Protein AF-K2N0X0-F1 (afdb_monomer_lite)

Secondary structure (DSSP, 8-state):
-EEEEE-THHHHHHHTT---HHHHHHHHHTTT-EEPP--SHHHHHHHHHHHHTT-SSSS-EEEEEEEEESHHHHHTS-GGG---TT-GGGGGG-EEEE-SGGGTTT-TTSS-EEEEE-S-TTSTT-EE-TTPPP-BPTT-S-S---EEEEEEETTS-GGG-EEEEE-SS-TT-SSS-GGGB-EEEEE-TT-S-----PPPP---TTSTT---------TTSS----SSS----------

Foldseek 3Di:
DDKAWFAQCQCCVPPVSFDFPVSLQVSQVVVVFGFQAPQDLVSLLNQLVNQLVNDPDQFAKAKAWHQKWQVCLAPVDDPVLHADAQDQVRFQSRWIFNQDFPQLVQDPVSRGHTFWGGLFPPDDNTDTDPPGDAQADPRPSHRSAIIWMWMDGSNDRSSNIGIYRDHRTCVPPPVDDSNRYMHMTDDDPPPPPDDDDHDDDDDPVVVPPDDDDDADDDPPDPDGDDPDDDDDDDDDDDD

Structure (mmCIF, N/CA/C/O backbone):
data_AF-K2N0X0-F1
#
_entry.id   AF-K2N0X0-F1
#
loop_
_atom_site.group_PDB
_atom_site.id
_atom_site.type_symbol
_atom_site.label_atom_id
_atom_site.label_alt_id
_atom_site.label_comp_id
_atom_site.label_asym_id
_atom_site.label_entity_id
_atom_site.label_seq_id
_atom_site.pdbx_PDB_ins_code
_atom_site.Cartn_x
_atom_site.Cartn_y
_atom_site.Cartn_z
_atom_site.occupancy
_atom_site.B_iso_or_equiv
_atom_site.auth_seq_id
_atom_site.auth_comp_id
_atom_site.auth_asym_id
_atom_site.auth_atom_id
_atom_site.pdbx_PDB_model_num
ATOM 1 N N . MET A 1 1 ? -18.386 1.924 -6.742 1.00 81.38 1 MET A N 1
ATOM 2 C CA . MET A 1 1 ? -17.476 0.991 -6.035 1.00 81.38 1 MET A CA 1
ATOM 3 C C . MET A 1 1 ? -17.966 0.834 -4.616 1.00 81.38 1 MET A C 1
ATOM 5 O O . MET A 1 1 ? -18.324 1.834 -3.999 1.00 81.38 1 MET A O 1
ATOM 9 N N . LYS A 1 2 ? -18.014 -0.402 -4.128 1.00 91.56 2 LYS A N 1
ATOM 10 C CA . LYS A 1 2 ? -18.349 -0.708 -2.735 1.00 91.56 2 LYS A CA 1
ATOM 11 C C . LYS A 1 2 ? -17.095 -1.228 -2.055 1.00 91.56 2 LYS A C 1
ATOM 13 O O . LYS A 1 2 ? -16.366 -1.989 -2.678 1.00 91.56 2 LYS A O 1
ATOM 18 N N . TYR A 1 3 ? -16.861 -0.814 -0.819 1.00 95.75 3 TYR A N 1
ATOM 19 C CA . TYR A 1 3 ? -15.725 -1.279 -0.035 1.00 95.75 3 TYR A CA 1
ATOM 20 C C . TYR A 1 3 ? -16.225 -2.083 1.159 1.00 95.75 3 TYR A C 1
ATOM 22 O O . TYR A 1 3 ? -17.288 -1.797 1.714 1.00 95.75 3 TYR A O 1
ATOM 30 N N . SER A 1 4 ? -15.457 -3.092 1.538 1.00 96.00 4 SER A N 1
ATOM 31 C CA . SER A 1 4 ? -15.702 -3.924 2.712 1.00 96.00 4 SER A CA 1
ATOM 32 C C . SER A 1 4 ? -14.383 -4.228 3.400 1.00 96.00 4 SER A C 1
ATOM 34 O O . SER A 1 4 ? -13.320 -4.097 2.796 1.00 96.00 4 SER A O 1
ATOM 36 N N . HIS A 1 5 ? -14.439 -4.669 4.651 1.00 96.81 5 HIS A N 1
ATOM 37 C CA . HIS A 1 5 ? -13.245 -5.018 5.404 1.00 96.81 5 HIS A CA 1
ATOM 38 C C . HIS A 1 5 ? -13.361 -6.385 6.071 1.00 96.81 5 HIS A C 1
ATOM 40 O O . HIS A 1 5 ? -14.456 -6.845 6.394 1.00 96.81 5 HIS A O 1
ATOM 46 N N . TYR A 1 6 ? -12.206 -6.987 6.338 1.00 96.56 6 TYR A N 1
ATOM 47 C CA . TYR A 1 6 ? -12.065 -8.141 7.212 1.00 96.56 6 TYR A CA 1
ATOM 48 C C . TYR A 1 6 ? -11.079 -7.824 8.344 1.00 96.56 6 TYR A C 1
ATOM 50 O O . TYR A 1 6 ? -10.026 -7.222 8.097 1.00 96.56 6 TYR A O 1
ATOM 58 N N . PRO A 1 7 ? -11.391 -8.221 9.589 1.00 96.56 7 PRO A N 1
ATOM 59 C CA . PRO A 1 7 ? -10.466 -8.091 10.707 1.00 96.56 7 PRO A CA 1
ATOM 60 C C . PRO A 1 7 ? -9.279 -9.049 10.565 1.00 96.56 7 PRO A C 1
ATOM 62 O O . PRO A 1 7 ? -9.343 -10.040 9.839 1.00 96.56 7 PRO A O 1
ATOM 65 N N . ASN A 1 8 ? -8.221 -8.811 11.346 1.00 96.12 8 ASN A N 1
ATOM 66 C CA . ASN A 1 8 ? -7.016 -9.651 11.374 1.00 96.12 8 ASN A CA 1
ATOM 67 C C . ASN A 1 8 ? -7.306 -11.153 11.590 1.00 96.12 8 ASN A C 1
ATOM 69 O O . ASN A 1 8 ? -6.571 -12.010 11.103 1.00 96.12 8 ASN A O 1
ATOM 73 N N . SER A 1 9 ? -8.401 -11.497 12.279 1.00 95.56 9 SER A N 1
ATOM 74 C CA . SER A 1 9 ? -8.805 -12.888 12.522 1.00 95.56 9 SER A CA 1
ATOM 75 C C . SER A 1 9 ? -9.090 -13.693 11.247 1.00 95.56 9 SER A C 1
ATOM 77 O O . SER A 1 9 ? -9.056 -14.926 11.302 1.00 95.56 9 SER A O 1
ATOM 79 N N . VAL A 1 10 ? -9.302 -13.044 10.094 1.00 95.25 10 VAL A N 1
ATOM 80 C CA . VAL A 1 10 ? -9.424 -13.733 8.798 1.00 95.25 10 VAL A CA 1
ATOM 81 C C . VAL A 1 10 ? -8.143 -14.496 8.442 1.00 95.25 10 VAL A C 1
ATOM 83 O O . VAL A 1 10 ? -8.219 -15.620 7.950 1.00 95.25 10 VAL A O 1
ATOM 86 N N . PHE A 1 11 ? -6.969 -13.952 8.790 1.00 94.94 11 PHE A N 1
ATOM 87 C CA . PHE A 1 11 ? -5.678 -14.604 8.560 1.00 94.94 11 PHE A CA 1
ATOM 88 C C . PHE A 1 11 ? -5.538 -15.886 9.378 1.00 94.94 11 PHE A C 1
ATOM 90 O O . PHE A 1 11 ? -5.070 -16.902 8.875 1.00 94.94 11 PHE A O 1
ATOM 97 N N . TRP A 1 12 ? -5.996 -15.874 10.629 1.00 93.62 12 TRP A N 1
ATOM 98 C CA . TRP A 1 12 ? -5.995 -17.059 11.489 1.00 93.62 12 TRP A CA 1
ATOM 99 C C . TRP A 1 12 ? -6.979 -18.125 11.028 1.00 93.62 12 TRP A C 1
ATOM 101 O O . TRP A 1 12 ? -6.631 -19.303 11.008 1.00 93.62 12 TRP A O 1
ATOM 111 N N . SER A 1 13 ? -8.178 -17.701 10.637 1.00 92.19 13 SER A N 1
ATOM 112 C CA . SER A 1 13 ? -9.268 -18.612 10.287 1.00 92.19 13 SER A CA 1
ATOM 113 C C . SER A 1 13 ? -9.014 -19.335 8.966 1.00 92.19 13 SER A C 1
ATOM 115 O O . SER A 1 13 ? -9.281 -20.528 8.865 1.00 92.19 13 SER A O 1
ATOM 117 N N . ASN A 1 14 ? -8.460 -18.628 7.976 1.00 92.06 14 ASN A N 1
ATOM 118 C CA . ASN A 1 14 ? -8.374 -19.126 6.602 1.00 92.06 14 ASN A CA 1
ATOM 119 C C . ASN A 1 14 ? -6.936 -19.422 6.147 1.00 92.06 14 ASN A C 1
ATOM 121 O O . ASN A 1 14 ? -6.743 -20.170 5.195 1.00 92.06 14 ASN A O 1
ATOM 125 N N . PHE A 1 15 ? -5.928 -18.852 6.817 1.00 93.88 15 PHE A N 1
ATOM 126 C CA . PHE A 1 15 ? -4.534 -18.867 6.352 1.00 93.88 15 PHE A CA 1
ATOM 127 C C . PHE A 1 15 ? -3.533 -19.219 7.463 1.00 93.88 15 PHE A C 1
ATOM 129 O O . PHE A 1 15 ? -2.362 -18.855 7.381 1.00 93.88 15 PHE A O 1
ATOM 136 N N . HIS A 1 16 ? -3.972 -19.897 8.532 1.00 93.31 16 HIS A N 1
ATOM 137 C CA . HIS A 1 16 ? -3.120 -20.319 9.657 1.00 93.31 16 HIS A CA 1
ATOM 138 C C . HIS A 1 16 ? -2.282 -19.183 10.284 1.00 93.31 16 HIS A C 1
ATOM 140 O O . HIS A 1 16 ? -1.154 -19.393 10.730 1.00 93.31 16 HIS A O 1
ATOM 146 N N . GLY A 1 17 ? -2.827 -17.965 10.297 1.00 91.75 17 GLY A N 1
ATOM 147 C CA . GLY A 1 17 ? -2.188 -16.770 10.853 1.00 91.75 17 GLY A CA 1
ATOM 148 C C . GLY A 1 17 ? -1.200 -16.087 9.904 1.00 91.75 17 GLY A C 1
ATOM 149 O O . GLY A 1 17 ? -0.537 -15.134 10.304 1.00 91.75 17 GLY A O 1
ATOM 150 N N . VAL A 1 18 ? -1.083 -16.542 8.652 1.00 94.69 18 VAL A N 1
ATOM 151 C CA . VAL A 1 18 ? -0.164 -15.955 7.671 1.00 94.69 18 VAL A CA 1
ATOM 152 C C . VAL A 1 18 ? -0.734 -14.645 7.130 1.00 94.69 18 VAL A C 1
ATOM 154 O O . VAL A 1 18 ? -1.588 -14.637 6.243 1.00 94.69 18 VAL A O 1
ATOM 157 N N . VAL A 1 19 ? -0.207 -13.530 7.636 1.00 96.50 19 VAL A N 1
ATOM 158 C CA . VAL A 1 19 ? -0.439 -12.190 7.085 1.00 96.50 19 VAL A CA 1
ATOM 159 C C . VAL A 1 19 ? 0.520 -11.974 5.920 1.00 96.50 19 VAL A C 1
ATOM 161 O O . VAL A 1 19 ? 1.719 -11.822 6.122 1.00 96.50 19 VAL A O 1
ATOM 164 N N . ALA A 1 20 ? 0.010 -11.976 4.695 1.00 96.62 20 ALA A N 1
ATOM 165 C CA . ALA A 1 20 ? 0.787 -11.713 3.487 1.00 96.62 20 ALA A CA 1
ATOM 166 C C . ALA A 1 20 ? -0.089 -11.021 2.439 1.00 96.62 20 ALA A C 1
ATOM 168 O O . ALA A 1 20 ? -1.321 -11.028 2.546 1.00 96.62 20 ALA A O 1
ATOM 169 N N . TYR A 1 21 ? 0.548 -10.462 1.410 1.00 96.62 21 TYR A N 1
ATOM 170 C CA . TYR A 1 21 ? -0.152 -9.872 0.271 1.00 96.62 21 TYR A CA 1
ATOM 171 C C . TYR A 1 21 ? -1.162 -10.856 -0.348 1.00 96.62 21 TYR A C 1
ATOM 173 O O . TYR A 1 21 ? -2.343 -10.541 -0.435 1.00 96.62 21 TYR A O 1
ATOM 181 N N . THR A 1 22 ? -0.736 -12.085 -0.657 1.00 95.81 22 THR A N 1
ATOM 182 C CA . THR A 1 22 ? -1.599 -13.135 -1.239 1.00 95.81 22 THR A CA 1
ATOM 183 C C . THR A 1 22 ? -2.741 -13.551 -0.324 1.00 95.81 22 THR A C 1
ATOM 185 O O . THR A 1 22 ? -3.874 -13.592 -0.780 1.00 95.81 22 THR A O 1
ATOM 188 N N . SER A 1 23 ? -2.497 -13.755 0.976 1.00 96.69 23 SER A N 1
ATOM 189 C CA . SER A 1 23 ? -3.578 -14.033 1.935 1.00 96.69 23 SER A CA 1
ATOM 190 C C . SER A 1 23 ? -4.629 -12.915 1.956 1.00 96.69 23 SER A C 1
ATOM 192 O O . SER A 1 23 ? -5.815 -13.159 2.186 1.00 96.69 23 SER A O 1
ATOM 194 N N . SER A 1 24 ? -4.201 -11.669 1.727 1.00 97.00 24 SER A N 1
ATOM 195 C CA . SER A 1 24 ? -5.095 -10.509 1.655 1.00 97.00 24 SER A CA 1
ATOM 196 C C . SER A 1 24 ? -5.882 -10.494 0.338 1.00 97.00 24 SER A C 1
ATOM 198 O O . SER A 1 24 ? -7.092 -10.275 0.376 1.00 97.00 24 SER A O 1
ATOM 200 N N . CYS A 1 25 ? -5.240 -10.807 -0.796 1.00 95.12 25 CYS A N 1
ATOM 201 C CA . CYS A 1 25 ? -5.917 -11.042 -2.078 1.00 95.12 25 CYS A CA 1
ATOM 202 C C . CYS A 1 25 ? -6.984 -12.132 -1.942 1.00 95.12 25 CYS A C 1
ATOM 204 O O . CYS A 1 25 ? -8.156 -11.883 -2.217 1.00 95.12 25 CYS A O 1
ATOM 206 N N . ASP A 1 26 ? -6.607 -13.310 -1.448 1.00 93.06 26 ASP A N 1
ATOM 207 C CA . ASP A 1 26 ? -7.492 -14.470 -1.316 1.00 93.06 26 ASP A CA 1
ATOM 208 C C . ASP A 1 26 ? -8.681 -14.180 -0.388 1.00 93.06 26 ASP A C 1
ATOM 210 O O . ASP A 1 26 ? -9.803 -14.620 -0.644 1.00 93.06 26 ASP A O 1
ATOM 214 N N . SER A 1 27 ? -8.471 -13.386 0.669 1.00 93.69 27 SER A N 1
ATOM 215 C CA . SER A 1 27 ? -9.557 -12.927 1.548 1.00 93.69 27 SER A CA 1
ATOM 216 C C . SER A 1 27 ? -10.618 -12.126 0.788 1.00 93.69 27 SER A C 1
ATOM 218 O O . SER A 1 27 ? -11.812 -12.301 1.032 1.00 93.69 27 SER A O 1
ATOM 220 N N . CYS A 1 28 ? -10.205 -11.269 -0.149 1.00 94.06 28 CYS A N 1
ATOM 221 C CA . CYS A 1 28 ? -11.129 -10.515 -0.990 1.00 94.06 28 CYS A CA 1
ATOM 222 C C . CYS A 1 28 ? -11.770 -11.386 -2.070 1.00 94.06 28 CYS A C 1
ATOM 224 O O . CYS A 1 28 ? -12.993 -11.340 -2.234 1.00 94.06 28 CYS A O 1
ATOM 226 N N . TYR A 1 29 ? -10.975 -12.220 -2.745 1.00 90.88 29 TYR A N 1
ATOM 227 C CA . TYR A 1 29 ? -11.441 -13.095 -3.820 1.00 90.88 29 TYR A CA 1
ATOM 228 C C . TYR A 1 29 ? -12.517 -14.074 -3.346 1.00 90.88 29 TYR A C 1
ATOM 230 O O . TYR A 1 29 ? -13.543 -14.226 -4.010 1.00 90.88 29 TYR A O 1
ATOM 238 N N . ASN A 1 30 ? -12.358 -14.660 -2.156 1.00 81.69 30 ASN A N 1
ATOM 239 C CA . ASN A 1 30 ? -13.363 -15.547 -1.561 1.00 81.69 30 ASN A CA 1
ATOM 240 C C . ASN A 1 30 ? -14.704 -14.843 -1.282 1.00 81.69 30 ASN A C 1
ATOM 242 O O . ASN A 1 30 ? -15.745 -15.494 -1.228 1.00 81.69 30 ASN A O 1
ATOM 246 N N . GLY A 1 31 ? -14.693 -13.515 -1.133 1.00 77.06 31 GLY A N 1
ATOM 247 C CA . GLY A 1 31 ? -15.887 -12.675 -1.020 1.00 77.06 31 GLY A CA 1
ATOM 248 C C . GLY A 1 31 ? -16.386 -12.100 -2.351 1.00 77.06 31 GLY A C 1
ATOM 249 O O . GLY A 1 31 ? -17.250 -11.224 -2.336 1.00 77.06 31 GLY A O 1
ATOM 250 N N . GLY A 1 32 ? -15.834 -12.527 -3.494 1.00 85.25 32 GLY A N 1
ATOM 251 C CA . GLY A 1 32 ? -16.183 -12.008 -4.822 1.00 85.25 32 GLY A CA 1
ATOM 252 C C . GLY A 1 32 ? -15.724 -10.566 -5.065 1.00 85.25 32 GLY A C 1
ATOM 253 O O . GLY A 1 32 ? -16.373 -9.826 -5.801 1.00 85.25 32 GLY A O 1
ATOM 254 N N . SER A 1 33 ? -14.653 -10.137 -4.398 1.00 91.69 33 SER A N 1
ATOM 255 C CA . SER A 1 33 ? -14.093 -8.784 -4.474 1.00 91.69 33 SER A CA 1
ATOM 256 C C . SER A 1 33 ? -12.579 -8.833 -4.696 1.00 91.69 33 SER A C 1
ATOM 258 O O . SER A 1 33 ? -11.980 -9.904 -4.715 1.00 91.69 33 SER A O 1
ATOM 260 N N . LEU A 1 34 ? -11.954 -7.671 -4.861 1.00 94.75 34 LEU A N 1
ATOM 261 C CA . LEU A 1 34 ? -10.512 -7.525 -5.081 1.00 94.75 34 LEU A CA 1
ATOM 262 C C . LEU A 1 34 ? -9.888 -6.734 -3.936 1.00 94.75 34 LEU A C 1
ATOM 264 O O . LEU A 1 34 ? -10.612 -6.073 -3.191 1.00 94.75 34 LEU A O 1
ATOM 268 N N . LEU A 1 35 ? -8.561 -6.767 -3.789 1.00 96.25 35 LEU A N 1
ATOM 269 C CA . LEU A 1 35 ? -7.899 -5.792 -2.921 1.00 96.25 35 LEU A CA 1
ATOM 270 C C . LEU A 1 35 ? -8.204 -4.379 -3.409 1.00 96.25 35 LEU A C 1
ATOM 272 O O . LEU A 1 35 ? -8.190 -4.107 -4.610 1.00 96.25 35 LEU A O 1
ATOM 276 N N . ALA A 1 36 ? -8.473 -3.479 -2.467 1.00 96.94 36 ALA A N 1
ATOM 277 C CA . ALA A 1 36 ? -8.826 -2.116 -2.815 1.00 96.94 36 ALA A CA 1
ATOM 278 C C . ALA A 1 36 ? -7.678 -1.397 -3.535 1.00 96.94 36 ALA A C 1
ATOM 280 O O . ALA A 1 36 ? -6.514 -1.492 -3.133 1.00 96.94 36 ALA A O 1
ATOM 281 N N . SER A 1 37 ? -8.025 -0.653 -4.578 1.00 95.31 37 SER A N 1
ATOM 282 C CA . SER A 1 37 ? -7.099 0.201 -5.310 1.00 95.31 37 SER A CA 1
ATOM 283 C C . SER A 1 37 ? -7.282 1.642 -4.841 1.00 95.31 37 SER A C 1
ATOM 285 O O . SER A 1 37 ? -8.391 2.094 -4.563 1.00 95.31 37 SER A O 1
ATOM 287 N N . ASP A 1 38 ? -6.190 2.388 -4.717 1.00 95.25 38 ASP A N 1
ATOM 288 C CA . ASP A 1 38 ? -6.215 3.753 -4.186 1.00 95.25 38 ASP A CA 1
ATOM 289 C C . ASP A 1 38 ? -6.102 4.798 -5.309 1.00 95.25 38 ASP A C 1
ATOM 291 O O . ASP A 1 38 ? -5.229 5.666 -5.340 1.00 95.25 38 ASP A O 1
ATOM 295 N N . GLN A 1 39 ? -6.976 4.662 -6.310 1.00 92.31 39 GLN A N 1
ATOM 296 C CA . GLN A 1 39 ? -6.904 5.403 -7.575 1.00 92.31 39 GLN A CA 1
ATOM 297 C C . GLN A 1 39 ? -7.315 6.875 -7.483 1.00 92.31 39 GLN A C 1
ATOM 299 O O . GLN A 1 39 ? -7.024 7.651 -8.391 1.00 92.31 39 GLN A O 1
ATOM 304 N N . THR A 1 40 ? -8.072 7.268 -6.458 1.00 93.38 40 THR A N 1
ATOM 305 C CA . THR A 1 40 ? -8.671 8.610 -6.368 1.00 93.38 40 THR A CA 1
ATOM 306 C C . THR A 1 40 ? -8.737 9.085 -4.922 1.00 93.38 40 THR A C 1
ATOM 308 O O . THR A 1 40 ? -8.838 8.256 -4.021 1.00 93.38 40 THR A O 1
ATOM 311 N N . PRO A 1 41 ? -8.830 10.405 -4.671 1.00 94.50 41 PRO A N 1
ATOM 312 C CA . PRO A 1 41 ? -9.044 10.921 -3.319 1.00 94.50 41 PRO A CA 1
ATOM 313 C C . PRO A 1 41 ? -10.277 10.350 -2.608 1.00 94.50 41 PRO A C 1
ATOM 315 O O . PRO A 1 41 ? -10.253 10.169 -1.394 1.00 94.50 41 PRO A O 1
ATOM 318 N N . ALA A 1 42 ? -11.346 10.046 -3.349 1.00 95.06 42 ALA A N 1
ATOM 319 C CA . ALA A 1 42 ? -12.537 9.419 -2.785 1.00 95.06 42 ALA A CA 1
ATOM 320 C C . ALA A 1 42 ? -12.290 7.949 -2.399 1.00 95.06 42 ALA A C 1
ATOM 322 O O . ALA A 1 42 ? -12.746 7.520 -1.338 1.00 95.06 42 ALA A O 1
ATOM 323 N N . ALA A 1 43 ? -11.553 7.196 -3.224 1.00 95.75 43 ALA A N 1
ATOM 324 C CA . ALA A 1 43 ? -11.130 5.831 -2.903 1.00 95.75 43 ALA A CA 1
ATOM 325 C C . ALA A 1 43 ? -10.238 5.820 -1.657 1.00 95.75 43 ALA A C 1
ATOM 327 O O . ALA A 1 43 ? -10.567 5.131 -0.698 1.00 95.75 43 ALA A O 1
ATOM 328 N N . HIS A 1 44 ? -9.226 6.690 -1.608 1.00 97.56 44 HIS A N 1
ATOM 329 C CA . HIS A 1 44 ? -8.318 6.853 -0.471 1.00 97.56 44 HIS A CA 1
ATOM 330 C C . HIS A 1 44 ? -9.056 6.978 0.863 1.00 97.56 44 HIS A C 1
ATOM 332 O O . HIS A 1 44 ? -8.841 6.209 1.801 1.00 97.56 44 HIS A O 1
ATOM 338 N N . ILE A 1 45 ? -10.002 7.921 0.920 1.00 97.56 45 ILE A N 1
ATOM 339 C CA . ILE A 1 45 ? -10.815 8.170 2.112 1.00 97.56 45 ILE A CA 1
ATOM 340 C C . ILE A 1 45 ? -11.707 6.965 2.423 1.00 97.56 45 ILE A C 1
ATOM 342 O O . ILE A 1 45 ? -11.850 6.603 3.589 1.00 97.56 45 ILE A O 1
ATOM 346 N N . SER A 1 46 ? -12.299 6.329 1.411 1.00 98.00 46 SER A N 1
ATOM 347 C CA . SER A 1 46 ? -13.195 5.181 1.604 1.00 98.00 46 SER A CA 1
ATOM 348 C C . SER A 1 46 ? -12.453 3.964 2.161 1.00 98.00 46 SER A C 1
ATOM 350 O O . SER A 1 46 ? -12.925 3.343 3.109 1.00 98.00 46 SER A O 1
ATOM 352 N N . ILE A 1 47 ? -11.260 3.666 1.643 1.00 98.19 47 ILE A N 1
ATOM 353 C CA . ILE A 1 47 ? -10.419 2.557 2.110 1.00 98.19 47 ILE A CA 1
ATOM 354 C C . ILE A 1 47 ? -9.965 2.811 3.546 1.00 98.19 47 ILE A C 1
ATOM 356 O O . ILE A 1 47 ? -10.105 1.939 4.404 1.00 98.19 47 ILE A O 1
ATOM 360 N N . ALA A 1 48 ? -9.483 4.023 3.835 1.00 97.56 48 ALA A N 1
ATOM 361 C CA . ALA A 1 48 ? -9.100 4.419 5.185 1.00 97.56 48 ALA A CA 1
ATOM 362 C C . ALA A 1 48 ? -10.287 4.362 6.165 1.00 97.56 48 ALA A C 1
ATOM 364 O O . ALA A 1 48 ? -10.113 3.956 7.314 1.00 97.56 48 ALA A O 1
ATOM 365 N N . THR A 1 49 ? -11.494 4.713 5.708 1.00 97.06 49 THR A N 1
ATOM 366 C CA . THR A 1 49 ? -12.735 4.615 6.492 1.00 97.06 49 THR A CA 1
ATOM 367 C C . THR A 1 49 ? -13.069 3.163 6.821 1.00 97.06 49 THR A C 1
ATOM 369 O O . THR A 1 49 ? -13.354 2.852 7.976 1.00 97.06 49 THR A O 1
ATOM 372 N N . GLU A 1 50 ? -13.022 2.257 5.840 1.00 97.56 50 GLU A N 1
ATOM 373 C CA . GLU A 1 50 ? -13.272 0.831 6.080 1.00 97.56 50 GLU A CA 1
ATOM 374 C C . GLU A 1 50 ? -12.239 0.227 7.026 1.00 97.56 50 GLU A C 1
ATOM 376 O O . GLU A 1 50 ? -12.602 -0.463 7.975 1.00 97.56 50 GLU A O 1
ATOM 381 N N . LEU A 1 51 ? -10.961 0.549 6.831 1.00 95.94 51 LEU A N 1
ATOM 382 C CA . LEU A 1 51 ? -9.894 0.074 7.703 1.00 95.94 51 LEU A CA 1
ATOM 383 C C . LEU A 1 51 ? -10.059 0.585 9.142 1.00 95.94 51 LEU A C 1
ATOM 385 O O . LEU A 1 51 ? -9.827 -0.156 10.093 1.00 95.94 51 LEU A O 1
ATOM 389 N N . ARG A 1 52 ? -10.520 1.828 9.323 1.00 95.06 52 ARG A N 1
ATOM 390 C CA . ARG A 1 52 ? -10.775 2.420 10.644 1.00 95.06 52 ARG A CA 1
ATOM 391 C C . ARG A 1 52 ? -11.869 1.706 11.427 1.00 95.06 52 ARG A C 1
ATOM 393 O O . ARG A 1 52 ? -11.798 1.688 12.653 1.00 95.06 52 ARG A O 1
ATOM 400 N N . LYS A 1 53 ? -12.857 1.105 10.758 1.00 94.69 53 LYS A N 1
ATOM 401 C CA . LYS A 1 53 ? -13.938 0.355 11.426 1.00 94.69 53 LYS A CA 1
ATOM 402 C C . LYS A 1 53 ? -13.432 -0.865 12.199 1.00 94.69 53 LYS A C 1
ATOM 404 O O . LYS A 1 53 ? -14.148 -1.358 13.062 1.00 94.69 53 LYS A O 1
ATOM 409 N N . LEU A 1 54 ? -12.208 -1.322 11.924 1.00 91.94 54 LEU A N 1
ATOM 410 C CA . LEU A 1 54 ? -11.546 -2.380 12.690 1.00 91.94 54 LEU A CA 1
ATOM 411 C C . LEU A 1 54 ? -11.083 -1.925 14.077 1.00 91.94 54 LEU A C 1
ATOM 413 O O . LEU A 1 54 ? -10.796 -2.765 14.928 1.00 91.94 54 LEU A O 1
ATOM 417 N N . SER A 1 55 ? -11.000 -0.614 14.302 1.00 88.00 55 SER A N 1
ATOM 418 C CA . SER A 1 55 ? -10.530 -0.055 15.558 1.00 88.00 55 SER A CA 1
ATOM 419 C C . SER A 1 55 ? -11.548 -0.245 16.670 1.00 88.00 55 SER A C 1
ATOM 421 O O . SER A 1 55 ? -12.711 0.143 16.546 1.00 88.00 55 SER A O 1
ATOM 423 N N . SER A 1 56 ? -11.088 -0.790 17.793 1.00 79.12 56 SER A N 1
ATOM 424 C CA . SER A 1 56 ? -11.893 -0.903 19.015 1.00 79.12 56 SER A CA 1
ATOM 425 C C . SER A 1 56 ? -11.764 0.331 19.915 1.00 79.12 56 SER A C 1
ATOM 427 O O . SER A 1 56 ? -12.660 0.637 20.703 1.00 79.12 56 SER A O 1
ATOM 429 N N . THR A 1 57 ? -10.662 1.075 19.770 1.00 71.81 57 THR A N 1
ATOM 430 C CA . THR A 1 57 ? -10.362 2.307 20.509 1.00 71.81 57 THR A CA 1
ATOM 431 C C . THR A 1 57 ? -9.973 3.446 19.555 1.00 71.81 57 THR A C 1
ATOM 433 O O . THR A 1 57 ? -10.065 3.302 18.341 1.00 71.81 57 THR A O 1
ATOM 436 N N . ARG A 1 58 ? -9.606 4.633 20.060 1.00 63.59 58 ARG A N 1
ATOM 437 C CA . ARG A 1 58 ? -9.246 5.788 19.205 1.00 63.59 58 ARG A CA 1
ATOM 438 C C . ARG A 1 58 ? -7.747 5.919 18.907 1.00 63.59 58 ARG A C 1
ATOM 440 O O . ARG A 1 58 ? -7.391 6.796 18.127 1.00 63.59 58 ARG A O 1
ATOM 447 N N . VAL A 1 59 ? -6.878 5.082 19.482 1.00 78.50 59 VAL A N 1
ATOM 448 C CA . VAL A 1 59 ? -5.411 5.219 19.354 1.00 78.50 59 VAL A CA 1
ATOM 449 C C . VAL A 1 59 ? -4.779 3.888 18.947 1.00 78.50 59 VAL A C 1
ATOM 451 O O . VAL A 1 59 ? -4.136 3.203 19.738 1.00 78.50 59 VAL A O 1
ATOM 454 N N . GLU A 1 60 ? -4.993 3.512 17.694 1.00 88.69 60 GLU A N 1
ATOM 455 C CA . GLU A 1 60 ? -4.461 2.308 17.067 1.00 88.69 60 GLU A CA 1
ATOM 456 C C . GLU A 1 60 ? -3.880 2.672 15.687 1.00 88.69 60 GLU A C 1
ATOM 458 O O . GLU A 1 60 ? -4.295 3.640 15.043 1.00 88.69 60 GLU A O 1
ATOM 463 N N . THR A 1 61 ? -2.896 1.904 15.220 1.00 94.19 61 THR A N 1
ATOM 464 C CA . THR A 1 61 ? -2.408 1.993 13.836 1.00 94.19 61 THR A CA 1
ATOM 465 C C . THR A 1 61 ? -2.866 0.746 13.103 1.00 94.19 61 THR A C 1
ATOM 467 O O . THR A 1 61 ? -2.522 -0.361 13.521 1.00 94.19 61 THR A O 1
ATOM 470 N N . PHE A 1 62 ? -3.568 0.928 11.988 1.00 95.94 62 PHE A N 1
ATOM 471 C CA . PHE A 1 62 ? -3.999 -0.166 11.123 1.00 95.94 62 PHE A CA 1
ATOM 472 C C . PHE A 1 62 ? -3.343 -0.095 9.753 1.00 95.94 62 PHE A C 1
ATOM 474 O O . PHE A 1 62 ? -2.972 0.978 9.266 1.00 95.94 62 PHE A O 1
ATOM 481 N N . ARG A 1 63 ? -3.201 -1.269 9.139 1.00 97.38 63 ARG A N 1
ATOM 482 C CA . ARG A 1 63 ? -2.590 -1.466 7.828 1.00 97.38 63 ARG A CA 1
ATOM 483 C C . ARG A 1 63 ? -3.458 -2.374 6.961 1.00 97.38 63 ARG A C 1
ATOM 485 O O . ARG A 1 63 ? -4.103 -3.280 7.477 1.00 97.38 63 ARG A O 1
ATOM 492 N N . THR A 1 64 ? -3.453 -2.152 5.654 1.00 98.19 64 THR A N 1
ATOM 493 C CA . THR A 1 64 ? -3.984 -3.097 4.657 1.00 98.19 64 THR A CA 1
ATOM 494 C C . THR A 1 64 ? -3.083 -3.082 3.437 1.00 98.19 64 THR A C 1
ATOM 496 O O . THR A 1 64 ? -2.592 -2.021 3.050 1.00 98.19 64 THR A O 1
ATOM 499 N N . TYR A 1 65 ? -2.880 -4.237 2.810 1.00 98.31 65 TYR A N 1
ATOM 500 C CA . TYR A 1 65 ? -2.337 -4.266 1.455 1.00 98.31 65 TYR A CA 1
ATOM 501 C C . TYR A 1 65 ? -3.333 -3.622 0.480 1.00 98.31 65 TYR A C 1
ATOM 503 O O . TYR A 1 65 ? -4.545 -3.683 0.703 1.00 98.31 65 TYR A O 1
ATOM 511 N N . LEU A 1 66 ? -2.813 -2.996 -0.573 1.00 98.06 66 LEU A N 1
ATOM 512 C CA . LEU A 1 66 ? -3.584 -2.432 -1.681 1.00 98.06 66 LEU A CA 1
ATOM 513 C C . LEU A 1 66 ? -3.386 -3.270 -2.951 1.00 98.06 66 LEU A C 1
ATOM 515 O O . LEU A 1 66 ? -2.364 -3.936 -3.103 1.00 98.06 66 LEU A O 1
ATOM 519 N N . GLY A 1 67 ? -4.339 -3.203 -3.881 1.00 94.88 67 GLY A N 1
ATOM 520 C CA . GLY A 1 67 ? -4.356 -3.943 -5.153 1.00 94.88 67 GLY A CA 1
ATOM 521 C C . GLY A 1 67 ? -3.371 -3.433 -6.212 1.00 94.88 67 GLY A C 1
ATOM 522 O O . GLY A 1 67 ? -3.645 -3.525 -7.404 1.00 94.88 67 GLY A O 1
ATOM 523 N N . GLY A 1 68 ? -2.259 -2.826 -5.790 1.00 93.38 68 GLY A N 1
ATOM 524 C CA . GLY A 1 68 ? -1.227 -2.310 -6.679 1.00 93.38 68 GLY A CA 1
ATOM 525 C C . GLY A 1 68 ? 0.169 -2.709 -6.219 1.00 93.38 68 GLY A C 1
ATOM 526 O O . GLY A 1 68 ? 0.499 -2.616 -5.033 1.00 93.38 68 GLY A O 1
ATOM 527 N N . THR A 1 69 ? 1.002 -3.151 -7.159 1.00 95.38 69 THR A N 1
ATOM 528 C CA . THR A 1 69 ? 2.368 -3.623 -6.884 1.00 95.38 69 THR A CA 1
ATOM 529 C C . THR A 1 69 ? 3.329 -3.224 -7.997 1.00 95.38 69 THR A C 1
ATOM 531 O O . THR A 1 69 ? 2.899 -2.828 -9.075 1.00 95.38 69 THR A O 1
ATOM 534 N N . ALA A 1 70 ? 4.629 -3.361 -7.740 1.00 94.88 70 ALA A N 1
ATOM 535 C CA . ALA A 1 70 ? 5.678 -3.299 -8.761 1.00 94.88 70 ALA A CA 1
ATOM 536 C C . ALA A 1 70 ? 6.255 -4.691 -9.093 1.00 94.88 70 ALA A C 1
ATOM 538 O O . ALA A 1 70 ? 7.434 -4.828 -9.427 1.00 94.88 70 ALA A O 1
ATOM 539 N N . LYS A 1 71 ? 5.463 -5.758 -8.905 1.00 93.19 71 LYS A N 1
ATOM 540 C CA . LYS A 1 71 ? 5.942 -7.143 -9.037 1.00 93.19 71 LYS A CA 1
ATOM 541 C C . LYS A 1 71 ? 6.285 -7.499 -10.486 1.00 93.19 71 LYS A C 1
ATOM 543 O O . LYS A 1 71 ? 7.312 -8.135 -10.710 1.00 93.19 71 LYS A O 1
ATOM 548 N N . ASP A 1 72 ? 5.478 -7.043 -11.439 1.00 89.81 72 ASP A N 1
ATOM 549 C CA . ASP A 1 72 ? 5.697 -7.209 -12.883 1.00 89.81 72 ASP A CA 1
ATOM 550 C C . ASP A 1 72 ? 7.048 -6.615 -13.311 1.00 89.81 72 ASP A C 1
ATOM 552 O O . ASP A 1 72 ? 7.841 -7.261 -13.993 1.00 89.81 72 ASP A O 1
ATOM 556 N N . SER A 1 73 ? 7.386 -5.436 -12.779 1.00 90.00 73 SER A N 1
ATOM 557 C CA . SER A 1 73 ? 8.665 -4.769 -13.039 1.00 90.00 73 SER A CA 1
ATOM 558 C C . SER A 1 73 ? 9.884 -5.594 -12.600 1.00 90.00 73 SER A C 1
ATOM 560 O O . SER A 1 73 ? 10.980 -5.413 -13.127 1.00 90.00 73 SER A O 1
ATOM 562 N N . ARG A 1 74 ? 9.731 -6.488 -11.615 1.00 90.12 74 ARG A N 1
ATOM 563 C CA . ARG A 1 74 ? 10.796 -7.392 -11.141 1.00 90.12 74 ARG A CA 1
ATOM 564 C C . ARG A 1 74 ? 10.793 -8.717 -11.902 1.00 90.12 74 ARG A C 1
ATOM 566 O O . ARG A 1 74 ? 11.853 -9.231 -12.270 1.00 90.12 74 ARG A O 1
ATOM 573 N N . ASP A 1 75 ? 9.618 -9.308 -12.066 1.00 87.62 75 ASP A N 1
ATOM 574 C CA . ASP A 1 75 ? 9.492 -10.700 -12.494 1.00 87.62 75 ASP A CA 1
ATOM 575 C C . ASP A 1 75 ? 9.505 -10.821 -14.025 1.00 87.62 75 ASP A C 1
ATOM 577 O O . ASP A 1 75 ? 10.248 -11.657 -14.553 1.00 87.62 75 ASP A O 1
ATOM 581 N N . ASP A 1 76 ? 8.820 -9.910 -14.719 1.00 86.06 76 ASP A N 1
ATOM 582 C CA . ASP A 1 76 ? 8.398 -10.090 -16.114 1.00 86.06 76 ASP A CA 1
ATOM 583 C C . ASP A 1 76 ? 9.158 -9.194 -17.116 1.00 86.06 76 ASP A C 1
ATOM 585 O O . ASP A 1 76 ? 9.045 -9.370 -18.327 1.00 86.06 76 ASP A O 1
ATOM 589 N N . MET A 1 77 ? 9.994 -8.269 -16.629 1.00 86.00 77 MET A N 1
ATOM 590 C CA . MET A 1 77 ? 10.811 -7.379 -17.471 1.00 86.00 77 MET A CA 1
ATOM 591 C C . MET A 1 77 ? 12.124 -8.031 -17.958 1.00 86.00 77 MET A C 1
ATOM 593 O O . MET A 1 77 ? 12.672 -8.903 -17.278 1.00 86.00 77 MET A O 1
ATOM 597 N N . PRO A 1 78 ? 12.715 -7.584 -19.084 1.00 86.56 78 PRO A N 1
ATOM 598 C CA . PRO A 1 78 ? 14.071 -7.975 -19.487 1.00 86.56 78 PRO A CA 1
ATOM 599 C C . PRO A 1 78 ? 15.106 -7.656 -18.401 1.00 86.56 78 PRO A C 1
ATOM 601 O O . PRO A 1 78 ? 14.960 -6.667 -17.687 1.00 86.56 78 PRO A O 1
ATOM 604 N N . SER A 1 79 ? 16.185 -8.441 -18.287 1.00 85.00 79 SER A N 1
ATOM 605 C CA . SER A 1 79 ? 17.160 -8.343 -17.179 1.00 85.00 79 SER A CA 1
ATOM 606 C C . SER A 1 79 ? 17.706 -6.934 -16.936 1.00 85.00 79 SER A C 1
ATOM 608 O O . SER A 1 79 ? 17.850 -6.513 -15.792 1.00 85.00 79 SER A O 1
ATOM 610 N N . GLU A 1 80 ? 17.973 -6.181 -18.002 1.00 84.81 80 GLU A N 1
ATOM 611 C CA . GLU A 1 80 ? 18.488 -4.809 -17.925 1.00 84.81 80 GLU A CA 1
ATOM 612 C C . GLU A 1 80 ? 17.448 -3.808 -17.411 1.00 84.81 80 GLU A C 1
ATOM 614 O O . GLU A 1 80 ? 17.806 -2.759 -16.877 1.00 84.81 80 GLU A O 1
ATOM 619 N N . GLN A 1 81 ? 16.165 -4.145 -17.519 1.00 85.31 81 GLN A N 1
ATOM 620 C CA . GLN A 1 81 ? 15.021 -3.336 -17.109 1.00 85.31 81 GLN A CA 1
ATOM 621 C C . GLN A 1 81 ? 14.362 -3.862 -15.830 1.00 85.31 81 GLN A C 1
ATOM 623 O O . GLN A 1 81 ? 13.383 -3.280 -15.374 1.00 85.31 81 GLN A O 1
ATOM 628 N N . LYS A 1 82 ? 14.894 -4.929 -15.219 1.00 91.00 82 LYS A N 1
ATOM 629 C CA . LYS A 1 82 ? 14.332 -5.471 -13.983 1.00 91.00 82 LYS A CA 1
ATOM 630 C C . LYS A 1 82 ? 14.510 -4.508 -12.820 1.00 91.00 82 LYS A C 1
ATOM 632 O O . LYS A 1 82 ? 15.610 -4.033 -12.529 1.00 91.00 82 LYS A O 1
ATOM 637 N N . CYS A 1 83 ? 13.407 -4.275 -12.127 1.00 91.69 83 CYS A N 1
ATOM 638 C CA . CYS A 1 83 ? 13.407 -3.772 -10.769 1.00 91.69 83 CYS A CA 1
ATOM 639 C C . CYS A 1 83 ? 14.057 -4.801 -9.841 1.00 91.69 83 CYS A C 1
ATOM 641 O O . CYS A 1 83 ? 13.750 -5.992 -9.906 1.00 91.69 83 CYS A O 1
ATOM 643 N N . THR A 1 84 ? 14.891 -4.327 -8.921 1.00 88.31 84 THR A N 1
ATOM 644 C CA . THR A 1 84 ? 15.437 -5.144 -7.838 1.00 88.31 84 THR A CA 1
ATOM 645 C C . THR A 1 84 ? 15.108 -4.468 -6.519 1.00 88.31 84 THR A C 1
ATOM 647 O O . THR A 1 84 ? 15.383 -3.283 -6.326 1.00 88.31 84 THR A O 1
ATOM 650 N N . SER A 1 85 ? 14.477 -5.218 -5.617 1.00 83.00 85 SER A N 1
ATOM 651 C CA . SER A 1 85 ? 14.076 -4.691 -4.314 1.00 83.00 85 SER A CA 1
ATOM 652 C C . SER A 1 85 ? 15.301 -4.269 -3.501 1.00 83.00 85 SER A C 1
ATOM 654 O O . SER A 1 85 ? 16.292 -4.992 -3.459 1.00 83.00 85 SER A O 1
ATOM 656 N N . GLY A 1 86 ? 15.235 -3.090 -2.882 1.00 80.69 86 GLY A N 1
ATOM 657 C CA . GLY A 1 86 ? 16.322 -2.518 -2.080 1.00 80.69 86 GLY A CA 1
ATOM 658 C C . GLY A 1 86 ? 17.498 -1.943 -2.880 1.00 80.69 86 GLY A C 1
ATOM 659 O O . GLY A 1 86 ? 18.323 -1.238 -2.303 1.00 80.69 86 GLY A O 1
ATOM 660 N N . GLU A 1 87 ? 17.570 -2.172 -4.193 1.00 86.00 87 GLU A N 1
ATOM 661 C CA . GLU A 1 87 ? 18.698 -1.729 -5.012 1.00 86.00 87 GLU A CA 1
ATOM 662 C C . GLU A 1 87 ? 18.482 -0.327 -5.577 1.00 86.00 87 GLU A C 1
ATOM 664 O O . GLU A 1 87 ? 17.572 -0.068 -6.370 1.00 86.00 87 GLU A O 1
ATOM 669 N N . LYS A 1 88 ? 19.379 0.594 -5.215 1.00 84.94 88 LYS A N 1
ATOM 670 C CA . LYS A 1 88 ? 19.276 2.005 -5.604 1.00 84.94 88 LYS A CA 1
ATOM 671 C C . LYS A 1 88 ? 19.305 2.201 -7.120 1.00 84.94 88 LYS A C 1
ATOM 673 O O . LYS A 1 88 ? 18.538 3.001 -7.644 1.00 84.94 88 LYS A O 1
ATOM 678 N N . GLU A 1 89 ? 20.154 1.460 -7.823 1.00 85.44 89 GLU A N 1
ATOM 679 C CA . GLU A 1 89 ? 20.302 1.564 -9.282 1.00 85.44 89 GLU A CA 1
ATOM 680 C C . GLU A 1 89 ? 19.114 0.967 -10.047 1.00 85.44 89 GLU A C 1
ATOM 682 O O . GLU A 1 89 ? 18.821 1.377 -11.170 1.00 85.44 89 GLU A O 1
ATOM 687 N N . ALA A 1 90 ? 18.394 0.028 -9.431 1.00 89.56 90 ALA A N 1
ATOM 688 C CA . ALA A 1 90 ? 17.213 -0.595 -10.016 1.00 89.56 90 ALA A CA 1
ATOM 689 C C . ALA A 1 90 ? 15.902 0.073 -9.574 1.00 89.56 90 ALA A C 1
ATOM 691 O O . ALA A 1 90 ? 14.841 -0.269 -10.084 1.00 89.56 90 ALA A O 1
ATOM 692 N N . SER A 1 91 ? 15.957 1.047 -8.661 1.00 90.50 91 SER A N 1
ATOM 693 C CA . SER A 1 91 ? 14.767 1.688 -8.100 1.00 90.50 91 SER A CA 1
ATOM 694 C C . SER A 1 91 ? 13.893 2.355 -9.160 1.00 90.50 91 SER A C 1
ATOM 696 O O . SER A 1 91 ? 12.686 2.132 -9.173 1.00 90.50 91 SER A O 1
ATOM 698 N N . LEU A 1 92 ? 14.481 3.100 -10.104 1.00 93.56 92 LEU A N 1
ATOM 699 C CA . LEU A 1 92 ? 13.727 3.743 -11.192 1.00 93.56 92 LEU A CA 1
ATOM 700 C C . LEU A 1 92 ? 13.145 2.746 -12.205 1.00 93.56 92 LEU A C 1
ATOM 702 O O . LEU A 1 92 ? 12.353 3.136 -13.052 1.00 93.56 92 LEU A O 1
ATOM 706 N N . LYS A 1 93 ? 13.506 1.464 -12.112 1.00 94.62 93 LYS A N 1
ATOM 707 C CA . LYS A 1 93 ? 12.908 0.387 -12.905 1.00 94.62 93 LYS A CA 1
ATOM 708 C C . LYS A 1 93 ? 11.677 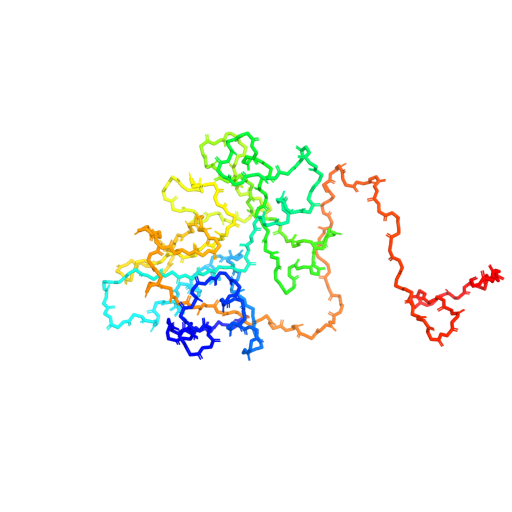-0.210 -12.218 1.00 94.62 93 LYS A C 1
ATOM 710 O O . LYS A 1 93 ? 10.955 -0.984 -12.828 1.00 94.62 93 LYS A O 1
ATOM 715 N N . CYS A 1 94 ? 11.428 0.134 -10.954 1.00 95.25 94 CYS A N 1
ATOM 716 C CA . CYS A 1 94 ? 10.269 -0.318 -10.195 1.00 95.25 94 CYS A CA 1
ATOM 717 C C . CYS A 1 94 ? 9.067 0.575 -10.503 1.00 95.25 94 CYS A C 1
ATOM 719 O O . CYS A 1 94 ? 8.952 1.681 -9.968 1.00 95.25 94 CYS A O 1
ATOM 721 N N . ILE A 1 95 ? 8.181 0.096 -11.374 1.00 95.38 95 ILE A N 1
ATOM 722 C CA . ILE A 1 95 ? 6.941 0.779 -11.735 1.00 95.38 95 ILE A CA 1
ATOM 723 C C . ILE A 1 95 ? 5.798 0.113 -10.980 1.00 95.38 95 ILE A C 1
ATOM 725 O O . ILE A 1 95 ? 5.503 -1.058 -11.193 1.00 95.38 95 ILE A O 1
ATOM 729 N N . TYR A 1 96 ? 5.148 0.867 -10.102 1.00 95.94 96 TYR A N 1
ATOM 730 C CA . TYR A 1 96 ? 3.952 0.412 -9.415 1.00 95.94 96 TYR A CA 1
ATOM 731 C C . TYR A 1 96 ? 2.731 0.595 -10.310 1.00 95.94 96 TYR A C 1
ATOM 733 O O . TYR A 1 96 ? 2.478 1.694 -10.825 1.00 95.94 96 TYR A O 1
ATOM 741 N N . LYS A 1 97 ? 1.952 -0.476 -10.449 1.00 95.56 97 LYS A N 1
ATOM 742 C CA . LYS A 1 97 ? 0.737 -0.529 -11.259 1.00 95.56 97 LYS A CA 1
ATOM 743 C C . LYS A 1 97 ? -0.449 -0.980 -10.420 1.00 95.56 97 LYS A C 1
ATOM 745 O O . LYS A 1 97 ? -0.307 -1.862 -9.577 1.00 95.56 97 LYS A O 1
ATOM 750 N N . TRP A 1 98 ? -1.615 -0.384 -10.660 1.00 94.88 98 TRP A N 1
ATOM 751 C CA . TRP A 1 98 ? -2.888 -0.973 -10.246 1.00 94.88 98 TRP A CA 1
ATOM 752 C C . TRP A 1 98 ? -3.120 -2.170 -11.153 1.00 94.88 98 TRP A C 1
ATOM 754 O O . TRP A 1 98 ? -3.246 -1.985 -12.361 1.00 94.88 98 TRP A O 1
ATOM 764 N N . ASN A 1 99 ? -3.099 -3.377 -10.600 1.00 91.31 99 ASN A N 1
ATOM 765 C CA . ASN A 1 99 ? -2.925 -4.606 -11.374 1.00 91.31 99 ASN A CA 1
ATOM 766 C C . ASN A 1 99 ? -3.960 -5.682 -11.017 1.00 91.31 99 ASN A C 1
ATOM 768 O O . ASN A 1 99 ? -3.697 -6.870 -11.156 1.00 91.31 99 ASN A O 1
ATOM 772 N N . GLU A 1 100 ? -5.145 -5.256 -10.582 1.00 88.06 100 GLU A N 1
ATOM 773 C CA . GLU A 1 100 ? -6.273 -6.126 -10.246 1.00 88.06 100 GLU A CA 1
ATOM 774 C C . GLU A 1 100 ? -7.526 -5.702 -11.035 1.00 88.06 100 GLU A C 1
ATOM 776 O O . GLU A 1 100 ? -7.754 -4.516 -11.299 1.00 88.06 100 GLU A O 1
ATOM 781 N N . GLY A 1 101 ? -8.373 -6.665 -11.410 1.00 86.75 101 GLY A N 1
ATOM 782 C CA . GLY A 1 101 ? -9.678 -6.403 -12.031 1.00 86.75 101 GLY A CA 1
ATOM 783 C C . GLY A 1 101 ? -9.622 -5.537 -13.292 1.00 86.75 101 GLY A C 1
ATOM 784 O O . GLY A 1 101 ? -8.802 -5.758 -14.181 1.00 86.75 101 GLY A O 1
ATOM 785 N N . ALA A 1 102 ? -10.486 -4.519 -13.362 1.00 85.50 102 ALA A N 1
ATOM 786 C CA . ALA A 1 102 ? -10.628 -3.651 -14.532 1.00 85.50 102 ALA A CA 1
ATOM 787 C C . ALA A 1 102 ? -9.354 -2.869 -14.900 1.00 85.50 102 ALA A C 1
ATOM 789 O O . ALA A 1 102 ? -9.305 -2.272 -15.975 1.00 85.50 102 ALA A O 1
ATOM 790 N N . PHE A 1 103 ? -8.341 -2.822 -14.028 1.00 86.38 103 PHE A N 1
ATOM 791 C CA . PHE A 1 103 ? -7.064 -2.199 -14.361 1.00 86.38 103 PHE A CA 1
ATOM 792 C C . PHE A 1 103 ? -6.210 -3.072 -15.286 1.00 86.38 103 PHE A C 1
ATOM 794 O O . PHE A 1 103 ? -5.540 -2.513 -16.152 1.00 86.38 103 PHE A O 1
ATOM 801 N N . LEU A 1 104 ? -6.281 -4.405 -15.165 1.00 84.12 104 LEU A N 1
ATOM 802 C CA . LEU A 1 104 ? -5.594 -5.335 -16.073 1.00 84.12 104 LEU A CA 1
ATOM 803 C C . LEU A 1 104 ? -6.137 -5.204 -17.499 1.00 84.12 104 LEU A C 1
ATOM 805 O O . LEU A 1 104 ? -5.370 -5.037 -18.440 1.00 84.12 104 LEU A O 1
ATOM 809 N N . ASP A 1 105 ? -7.463 -5.159 -17.646 1.00 76.06 105 ASP A N 1
ATOM 810 C CA . ASP A 1 105 ? -8.134 -5.044 -18.952 1.00 76.06 105 ASP A CA 1
ATOM 811 C C . ASP A 1 105 ? -7.859 -3.712 -19.673 1.00 76.06 105 ASP A C 1
ATOM 813 O O . ASP A 1 105 ? -8.120 -3.569 -20.869 1.00 76.06 105 ASP A O 1
ATOM 817 N N . ARG A 1 106 ? -7.399 -2.696 -18.933 1.00 72.94 106 ARG A N 1
ATOM 818 C CA . ARG A 1 106 ? -7.173 -1.336 -19.438 1.00 72.94 106 ARG A CA 1
ATOM 819 C C . ARG A 1 106 ? -5.725 -1.055 -19.803 1.00 72.94 106 ARG A C 1
ATOM 821 O O . ARG A 1 106 ? -5.466 0.020 -20.345 1.00 72.94 106 ARG A O 1
ATOM 828 N N . SER A 1 107 ? -4.798 -1.961 -19.509 1.00 80.00 107 SER A N 1
ATOM 829 C CA . SER A 1 107 ? -3.407 -1.793 -19.905 1.00 80.00 107 SER A CA 1
ATOM 830 C C . SER A 1 107 ? -3.117 -2.570 -21.184 1.00 80.00 107 SER A C 1
ATOM 832 O O . SER A 1 107 ? -3.565 -3.696 -21.377 1.00 80.00 107 SER A O 1
ATOM 834 N N . SER A 1 108 ? -2.364 -1.953 -22.091 1.00 75.75 108 SER A N 1
ATOM 835 C CA . SER A 1 108 ? -1.971 -2.586 -23.354 1.00 75.75 108 SER A CA 1
ATOM 836 C C . SER A 1 108 ? -0.997 -3.748 -23.155 1.00 75.75 108 SER A C 1
ATOM 838 O O . SER A 1 108 ? -0.915 -4.628 -24.003 1.00 75.75 108 SER A O 1
ATOM 840 N N . ASP A 1 109 ? -0.251 -3.731 -22.050 1.00 79.56 109 ASP A N 1
ATOM 841 C CA . ASP A 1 109 ? 0.731 -4.749 -21.673 1.00 79.56 109 ASP A CA 1
ATOM 842 C C . ASP A 1 109 ? 0.133 -5.879 -20.813 1.00 79.56 109 ASP A C 1
ATOM 844 O O . ASP A 1 109 ? 0.819 -6.854 -20.531 1.00 79.56 109 ASP A O 1
ATOM 848 N N . GLY A 1 110 ? -1.131 -5.759 -20.387 1.00 84.31 110 GLY A N 1
ATOM 849 C CA . GLY A 1 110 ? -1.793 -6.711 -19.493 1.00 84.31 110 GLY A CA 1
ATOM 850 C C . GLY A 1 110 ? -1.288 -6.708 -18.043 1.00 84.31 110 GLY A C 1
ATOM 851 O O . GLY A 1 110 ? -1.710 -7.559 -17.266 1.00 84.31 110 GLY A O 1
ATOM 852 N N . TYR A 1 111 ? -0.414 -5.772 -17.652 1.00 87.62 111 TYR A N 1
ATOM 853 C CA . TYR A 1 111 ? 0.161 -5.688 -16.300 1.00 87.62 111 TYR A CA 1
ATOM 854 C C . TYR A 1 111 ? -0.479 -4.616 -15.409 1.00 87.62 111 TYR A C 1
ATOM 856 O O . TYR A 1 111 ? -0.047 -4.403 -14.274 1.00 87.62 111 TYR A O 1
ATOM 864 N N . GLY A 1 112 ? -1.518 -3.943 -15.896 1.00 91.31 112 GLY A N 1
ATOM 865 C CA . GLY A 1 112 ? -2.234 -2.919 -15.152 1.00 91.31 112 GLY A CA 1
ATOM 866 C C . GLY A 1 112 ? -1.778 -1.491 -15.442 1.00 91.31 112 GLY A C 1
ATOM 867 O O . GLY A 1 112 ? -0.953 -1.216 -16.313 1.00 91.31 112 GLY A O 1
ATOM 868 N N . VAL A 1 113 ? -2.354 -0.536 -14.715 1.00 92.50 113 VAL A N 1
ATOM 869 C CA . VAL A 1 113 ? -2.177 0.894 -14.997 1.00 92.50 113 VAL A CA 1
ATOM 870 C C . VAL A 1 113 ? -1.096 1.485 -14.088 1.00 92.50 113 VAL A C 1
ATOM 872 O O . VAL A 1 113 ? -1.277 1.477 -12.867 1.00 92.50 113 VAL A O 1
ATOM 875 N N . PRO A 1 114 ? 0.002 2.042 -14.636 1.00 93.81 114 PRO A N 1
ATOM 876 C CA . PRO A 1 114 ? 1.064 2.614 -13.820 1.00 93.81 114 PRO A CA 1
ATOM 877 C C . PRO A 1 114 ? 0.606 3.871 -13.081 1.00 93.81 114 PRO A C 1
ATOM 879 O O . PRO A 1 114 ? -0.039 4.746 -13.662 1.00 93.81 114 PRO A O 1
ATOM 882 N N . PHE A 1 115 ? 0.969 3.976 -11.803 1.00 95.31 115 PHE A N 1
ATOM 883 C CA . PHE A 1 115 ? 0.632 5.125 -10.957 1.00 95.31 115 PHE A CA 1
ATOM 884 C C . PHE A 1 115 ? 1.833 5.745 -10.240 1.00 95.31 115 PHE A C 1
ATOM 886 O O . PHE A 1 115 ? 1.751 6.895 -9.804 1.00 95.31 115 PHE A O 1
ATOM 893 N N . TYR A 1 116 ? 2.953 5.032 -10.124 1.00 96.62 116 TYR A N 1
ATOM 894 C CA . TYR A 1 116 ? 4.168 5.553 -9.502 1.00 96.62 116 TYR A CA 1
ATOM 895 C C . TYR A 1 116 ? 5.409 4.848 -10.053 1.00 96.62 116 TYR A C 1
ATOM 897 O O . TYR A 1 116 ? 5.377 3.645 -10.295 1.00 96.62 116 TYR A O 1
ATOM 905 N N . ILE A 1 117 ? 6.509 5.579 -10.210 1.00 96.25 117 ILE A N 1
ATOM 906 C CA . ILE A 1 117 ? 7.821 5.038 -10.583 1.00 96.25 117 ILE A CA 1
ATOM 907 C C . ILE A 1 117 ? 8.837 5.332 -9.483 1.00 96.25 117 ILE A C 1
ATOM 909 O O . ILE A 1 117 ? 8.836 6.419 -8.905 1.00 96.25 117 ILE A O 1
ATOM 913 N N . GLY A 1 118 ? 9.720 4.374 -9.214 1.00 95.12 118 GLY A N 1
ATOM 914 C CA . GLY A 1 118 ? 10.739 4.482 -8.177 1.00 95.12 118 GLY A CA 1
ATOM 915 C C . GLY A 1 118 ? 10.362 3.706 -6.920 1.00 95.12 118 GLY A C 1
ATOM 916 O O . GLY A 1 118 ? 9.285 3.889 -6.366 1.00 95.12 118 GLY A O 1
ATOM 917 N N . SER A 1 119 ? 11.270 2.880 -6.408 1.00 94.38 119 SER A N 1
ATOM 918 C CA . SER A 1 119 ? 11.140 2.261 -5.078 1.00 94.38 119 SER A CA 1
ATOM 919 C C . SER A 1 119 ? 11.878 3.044 -3.979 1.00 94.38 119 SER A C 1
ATOM 921 O O . SER A 1 119 ? 11.836 2.663 -2.813 1.00 94.38 119 SER A O 1
ATOM 923 N N . LEU A 1 120 ? 12.521 4.165 -4.339 1.00 93.94 120 LEU A N 1
ATOM 924 C CA . LEU A 1 120 ? 13.217 5.090 -3.438 1.00 93.94 120 LEU A CA 1
ATOM 925 C C . LEU A 1 120 ? 12.903 6.548 -3.809 1.00 93.94 120 LEU A C 1
ATOM 927 O O . LEU A 1 120 ? 13.311 7.026 -4.867 1.00 93.94 120 LEU A O 1
ATOM 931 N N . TYR A 1 121 ? 12.258 7.274 -2.900 1.00 91.81 121 TYR A N 1
ATOM 932 C CA . TYR A 1 121 ? 11.799 8.657 -3.074 1.00 91.81 121 TYR A CA 1
ATOM 933 C C . TYR A 1 121 ? 12.932 9.662 -3.301 1.00 91.81 121 TYR A C 1
ATOM 935 O O . TYR A 1 121 ? 12.718 10.739 -3.846 1.00 91.81 121 TYR A O 1
ATOM 943 N N . SER A 1 122 ? 14.135 9.343 -2.817 1.00 90.88 122 SER A N 1
ATOM 944 C CA . SER A 1 122 ? 15.291 10.240 -2.849 1.00 90.88 122 SER A CA 1
ATOM 945 C C . SER A 1 122 ? 15.962 10.310 -4.221 1.00 90.88 122 SER A C 1
ATOM 947 O O . SER A 1 122 ? 16.867 11.123 -4.416 1.00 90.88 122 SER A O 1
ATOM 949 N N . LEU A 1 123 ? 15.547 9.466 -5.168 1.00 92.56 123 LEU A N 1
ATOM 950 C CA . LEU A 1 123 ? 16.107 9.432 -6.510 1.00 92.56 123 LEU A CA 1
ATOM 951 C C . LEU A 1 123 ? 15.389 10.398 -7.444 1.00 92.56 123 LEU A C 1
ATOM 953 O O . LEU A 1 123 ? 14.164 10.414 -7.542 1.00 92.56 123 LEU A O 1
ATOM 957 N N . ILE A 1 124 ? 16.182 11.163 -8.191 1.00 91.75 124 ILE A N 1
ATOM 958 C CA . ILE A 1 124 ? 15.680 12.004 -9.276 1.00 91.75 124 ILE A CA 1
ATOM 959 C C . ILE A 1 124 ? 15.002 11.097 -10.309 1.00 91.75 124 ILE A C 1
ATOM 961 O O . ILE A 1 124 ? 15.614 10.148 -10.789 1.00 91.75 124 ILE A O 1
ATOM 965 N N . GLY A 1 125 ? 13.746 11.399 -10.636 1.00 92.12 125 GLY A N 1
ATOM 966 C CA . GLY A 1 125 ? 12.915 10.600 -11.541 1.00 92.12 125 GLY A CA 1
ATOM 967 C C . GLY A 1 125 ? 11.879 9.725 -10.834 1.00 92.12 125 GLY A C 1
ATOM 968 O O . GLY A 1 125 ? 10.938 9.293 -11.491 1.00 92.12 125 GLY A O 1
ATOM 969 N N . ALA A 1 126 ? 11.992 9.509 -9.518 1.00 94.88 126 ALA A N 1
ATOM 970 C CA . ALA A 1 126 ? 10.937 8.854 -8.749 1.00 94.88 126 ALA A CA 1
ATOM 971 C C . ALA A 1 126 ? 9.739 9.799 -8.574 1.00 94.88 126 ALA A C 1
ATOM 973 O O . ALA A 1 126 ? 9.910 10.982 -8.262 1.00 94.88 126 ALA A O 1
ATOM 974 N N . GLY A 1 127 ? 8.519 9.298 -8.760 1.00 95.62 127 GLY A N 1
ATOM 975 C CA . GLY A 1 127 ? 7.339 10.147 -8.675 1.00 95.62 127 GLY A CA 1
ATOM 976 C C . GLY A 1 127 ? 6.037 9.537 -9.193 1.00 95.62 127 GLY A C 1
ATOM 977 O O . GLY A 1 127 ? 6.022 8.428 -9.729 1.00 95.62 127 GLY A O 1
ATOM 978 N N . PRO A 1 128 ? 4.921 10.266 -9.012 1.00 95.31 128 PRO A N 1
ATOM 979 C CA . PRO A 1 128 ? 3.624 9.865 -9.536 1.00 95.31 128 PRO A CA 1
ATOM 980 C C . PRO A 1 128 ? 3.621 9.811 -11.066 1.00 95.31 128 PRO A C 1
ATOM 982 O O . PRO A 1 128 ? 4.240 10.636 -11.736 1.00 95.31 128 PRO A O 1
ATOM 985 N N . MET A 1 129 ? 2.853 8.871 -11.609 1.00 93.62 129 MET A N 1
ATOM 986 C CA . MET A 1 129 ? 2.622 8.704 -13.043 1.00 93.62 129 MET A CA 1
ATOM 987 C C . MET A 1 129 ? 1.146 8.927 -13.377 1.00 93.62 129 MET A C 1
ATOM 989 O O . MET A 1 129 ? 0.286 8.825 -12.507 1.00 93.62 129 MET A O 1
ATOM 993 N N . ASN A 1 130 ? 0.843 9.228 -14.643 1.00 89.94 130 ASN A N 1
ATOM 994 C CA . ASN A 1 130 ? -0.525 9.263 -15.185 1.00 89.94 130 ASN A CA 1
ATOM 995 C C . ASN A 1 130 ? -1.529 10.133 -14.402 1.00 89.94 130 ASN A C 1
ATOM 997 O O . ASN A 1 130 ? -2.723 9.850 -14.372 1.00 89.94 130 ASN A O 1
ATOM 1001 N N . GLY A 1 131 ? -1.052 11.202 -13.756 1.00 88.88 131 GLY A N 1
ATOM 1002 C CA . GLY A 1 131 ? -1.896 12.115 -12.981 1.00 88.88 131 GLY A CA 1
ATOM 1003 C C . GLY A 1 131 ? -2.402 11.552 -11.648 1.00 88.88 131 GLY A C 1
ATOM 1004 O O . GLY A 1 131 ? -3.191 12.219 -10.977 1.00 88.88 131 GLY A O 1
ATOM 1005 N N . TYR A 1 132 ? -1.948 10.365 -11.234 1.00 91.81 132 TYR A N 1
ATOM 1006 C CA . TYR A 1 132 ? -2.272 9.821 -9.920 1.00 91.81 132 TYR A CA 1
ATOM 1007 C C . TYR A 1 132 ? -1.619 10.642 -8.812 1.00 91.81 132 TYR A C 1
ATOM 1009 O O . TYR A 1 132 ? -0.480 11.098 -8.918 1.00 91.81 132 TYR A O 1
ATOM 1017 N N . LYS A 1 133 ? -2.341 10.808 -7.705 1.00 92.62 133 LYS A N 1
ATOM 1018 C CA . LYS A 1 133 ? -1.760 11.370 -6.491 1.00 92.62 133 LYS A CA 1
ATOM 1019 C C . LYS A 1 133 ? -0.983 10.275 -5.767 1.00 92.62 133 LYS A C 1
ATOM 1021 O O . LYS A 1 133 ? -1.512 9.197 -5.529 1.00 92.62 133 LYS A O 1
ATOM 1026 N N . ALA A 1 134 ? 0.251 10.579 -5.383 1.00 93.81 134 ALA A N 1
ATOM 1027 C CA . ALA A 1 134 ? 1.023 9.721 -4.501 1.00 93.81 134 ALA A CA 1
ATOM 1028 C C . ALA A 1 134 ? 0.709 10.061 -3.038 1.00 93.81 134 ALA A C 1
ATOM 1030 O O . ALA A 1 134 ? 0.782 11.228 -2.646 1.00 93.81 134 ALA A O 1
ATOM 1031 N N . TYR A 1 135 ? 0.381 9.049 -2.236 1.00 96.94 135 TYR A N 1
ATOM 1032 C CA . TYR A 1 135 ? 0.065 9.211 -0.810 1.00 96.94 135 TYR A CA 1
ATOM 1033 C C . TYR A 1 135 ? 1.172 8.680 0.101 1.00 96.94 135 TYR A C 1
ATOM 1035 O O . TYR A 1 135 ? 0.925 8.392 1.267 1.00 96.94 135 TYR A O 1
ATOM 1043 N N . TRP A 1 136 ? 2.393 8.523 -0.410 1.00 96.88 136 TRP A N 1
ATOM 1044 C CA . TRP A 1 136 ? 3.527 8.037 0.373 1.00 96.88 136 TRP A CA 1
ATOM 1045 C C . TRP A 1 136 ? 3.719 8.809 1.677 1.00 96.88 136 TRP A C 1
ATOM 1047 O O . TRP A 1 136 ? 3.616 10.037 1.724 1.00 96.88 136 TRP A O 1
ATOM 1057 N N . GLY A 1 137 ? 4.014 8.067 2.744 1.00 94.25 137 GLY A N 1
ATOM 1058 C CA . GLY A 1 137 ? 4.411 8.654 4.012 1.00 94.25 137 GLY A CA 1
ATOM 1059 C C . GLY A 1 137 ? 5.728 9.435 3.906 1.00 94.25 137 GLY A C 1
ATOM 1060 O O . GLY A 1 137 ? 6.427 9.389 2.889 1.00 94.25 137 GLY A O 1
ATOM 1061 N N . PRO A 1 138 ? 6.104 10.167 4.965 1.00 92.06 138 PRO A N 1
ATOM 1062 C CA . PRO A 1 138 ? 7.367 10.890 4.991 1.00 92.06 138 PRO A CA 1
ATOM 1063 C C . PRO A 1 138 ? 8.549 9.963 4.684 1.00 92.06 138 PRO A C 1
ATOM 1065 O O . PRO A 1 138 ? 8.717 8.946 5.349 1.00 92.06 138 PRO A O 1
ATOM 1068 N N . LYS A 1 139 ? 9.390 10.362 3.719 1.00 92.88 139 LYS A N 1
ATOM 1069 C CA . LYS A 1 139 ? 10.576 9.609 3.268 1.00 92.88 139 LYS A CA 1
ATOM 1070 C C . LYS A 1 139 ? 10.261 8.249 2.617 1.00 92.88 139 LYS A C 1
ATOM 1072 O O . LYS A 1 139 ? 11.086 7.342 2.698 1.00 92.88 139 LYS A O 1
ATOM 1077 N N . LEU A 1 140 ? 9.100 8.120 1.969 1.00 94.62 140 LEU A N 1
ATOM 1078 C CA . LEU A 1 140 ? 8.667 6.905 1.271 1.00 94.62 140 LEU A CA 1
ATOM 1079 C C . LEU A 1 140 ? 8.350 7.156 -0.220 1.00 94.62 140 LEU A C 1
ATOM 1081 O O . LEU A 1 140 ? 8.036 8.297 -0.577 1.00 94.62 140 LEU A O 1
ATOM 1085 N N . PRO A 1 141 ? 8.429 6.125 -1.089 1.00 93.62 141 PRO A N 1
ATOM 1086 C CA . PRO A 1 141 ? 8.930 4.776 -0.791 1.00 93.62 141 PRO A CA 1
ATOM 1087 C C . PRO A 1 141 ? 10.423 4.839 -0.445 1.00 93.62 141 PRO A C 1
ATOM 1089 O O . PRO A 1 141 ? 11.143 5.681 -0.975 1.00 93.62 141 PRO A O 1
ATOM 1092 N N . GLY A 1 142 ? 10.881 4.057 0.526 1.00 90.88 142 GLY A N 1
ATOM 1093 C CA . GLY A 1 142 ? 12.206 4.247 1.137 1.00 90.88 142 GLY A CA 1
ATOM 1094 C C . GLY A 1 142 ? 12.914 2.954 1.517 1.00 90.88 142 GLY A C 1
ATOM 1095 O O . GLY A 1 142 ? 14.130 2.952 1.693 1.00 90.88 142 GLY A O 1
ATOM 1096 N N . HIS A 1 143 ? 12.171 1.855 1.580 1.00 90.69 143 HIS A N 1
ATOM 1097 C CA . HIS A 1 143 ? 12.646 0.513 1.891 1.00 90.69 143 HIS A CA 1
ATOM 1098 C C . HIS A 1 143 ? 12.903 -0.319 0.631 1.00 90.69 143 HIS A C 1
ATOM 1100 O O . HIS A 1 143 ? 13.326 -1.473 0.730 1.00 90.69 143 HIS A O 1
ATOM 1106 N N . GLY A 1 144 ? 12.633 0.237 -0.555 1.00 90.62 144 GLY A N 1
ATOM 1107 C CA . GLY A 1 144 ? 12.848 -0.440 -1.827 1.00 90.62 144 GLY A CA 1
ATOM 1108 C C . GLY A 1 144 ? 11.940 -1.656 -2.009 1.00 90.62 144 GLY A C 1
ATOM 1109 O O . GLY A 1 144 ? 12.300 -2.574 -2.748 1.00 90.62 144 GLY A O 1
ATOM 1110 N N . GLN A 1 145 ? 10.814 -1.721 -1.295 1.00 93.50 145 GLN A N 1
ATOM 1111 C CA . GLN A 1 145 ? 9.878 -2.840 -1.393 1.00 93.50 145 GLN A CA 1
ATOM 1112 C C . GLN A 1 145 ? 8.946 -2.674 -2.596 1.00 93.50 145 GLN A C 1
ATOM 1114 O O . GLN A 1 145 ? 9.003 -1.663 -3.284 1.00 93.50 145 GLN A O 1
ATOM 1119 N N . LEU A 1 146 ? 8.134 -3.693 -2.893 1.00 94.44 146 LEU A N 1
ATOM 1120 C CA . LEU A 1 146 ? 7.305 -3.743 -4.110 1.00 94.44 146 LEU A CA 1
ATOM 1121 C C . LEU A 1 146 ? 5.801 -3.757 -3.838 1.00 94.44 146 LEU A C 1
ATOM 1123 O O . LEU A 1 146 ? 5.016 -3.650 -4.782 1.00 94.44 146 LE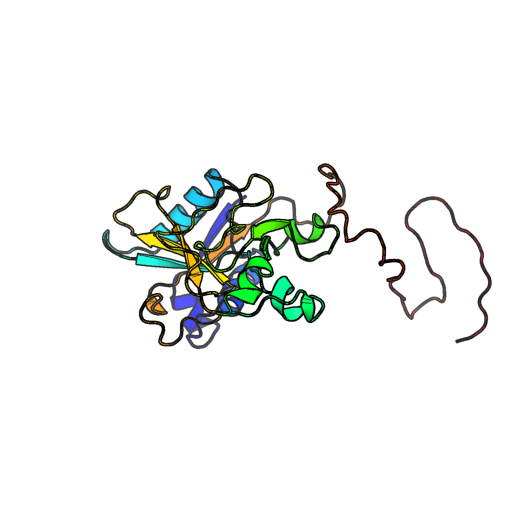U A O 1
ATOM 1127 N N . PHE A 1 147 ? 5.397 -3.936 -2.580 1.00 95.56 147 PHE A N 1
ATOM 1128 C CA . PHE A 1 147 ? 3.994 -4.062 -2.204 1.00 95.56 147 PHE A CA 1
ATOM 1129 C C . PHE A 1 147 ? 3.524 -2.776 -1.554 1.00 95.56 147 PHE A C 1
ATOM 1131 O O . PHE A 1 147 ? 4.195 -2.210 -0.692 1.00 95.56 147 PHE A O 1
ATOM 1138 N N . LEU A 1 148 ? 2.350 -2.322 -1.969 1.00 96.56 148 LEU A N 1
ATOM 1139 C CA . LEU A 1 148 ? 1.761 -1.111 -1.440 1.00 96.56 148 LEU A CA 1
ATOM 1140 C C . LEU A 1 148 ? 0.890 -1.445 -0.226 1.00 96.56 148 LEU A C 1
ATOM 1142 O O . LEU A 1 148 ? -0.010 -2.284 -0.300 1.00 96.56 148 LEU A O 1
ATOM 1146 N N . VAL A 1 149 ? 1.151 -0.773 0.891 1.00 97.81 149 VAL A N 1
ATOM 1147 C CA . VAL A 1 149 ? 0.367 -0.887 2.123 1.00 97.81 149 VAL A CA 1
ATOM 1148 C C . VAL A 1 149 ? -0.209 0.480 2.463 1.00 97.81 149 VAL A C 1
ATOM 1150 O O . VAL A 1 149 ? 0.530 1.455 2.575 1.00 97.81 149 VAL A O 1
ATOM 1153 N N . LEU A 1 150 ? -1.521 0.568 2.671 1.00 98.00 150 LEU A N 1
ATOM 1154 C CA . LEU A 1 150 ? -2.133 1.748 3.276 1.00 98.00 150 LEU A CA 1
ATOM 1155 C C . LEU A 1 150 ? -1.981 1.659 4.794 1.00 98.00 150 LEU A C 1
ATOM 1157 O O . LEU A 1 150 ? -2.312 0.638 5.396 1.00 98.00 150 LEU A O 1
ATOM 1161 N N . ARG A 1 151 ? -1.519 2.744 5.412 1.00 96.88 151 ARG A N 1
ATOM 1162 C CA . ARG A 1 151 ? -1.378 2.915 6.857 1.00 96.88 151 ARG A CA 1
ATOM 1163 C C . ARG A 1 151 ? -2.290 4.040 7.327 1.00 96.88 151 ARG A C 1
ATOM 1165 O O . ARG A 1 151 ? -2.225 5.151 6.800 1.00 96.88 151 ARG A O 1
ATOM 1172 N N . ILE A 1 152 ? -3.057 3.776 8.380 1.00 95.81 152 ILE A N 1
ATOM 1173 C CA . ILE A 1 152 ? -3.827 4.795 9.094 1.00 95.81 152 ILE A CA 1
ATOM 1174 C C . ILE A 1 152 ? -3.404 4.850 10.555 1.00 95.81 152 ILE A C 1
ATOM 1176 O O . ILE A 1 152 ? -3.156 3.815 11.173 1.00 95.81 152 ILE A O 1
ATOM 1180 N N . ASP A 1 153 ? -3.386 6.057 11.108 1.00 94.56 153 ASP A N 1
ATOM 1181 C CA . ASP A 1 153 ? -3.478 6.260 12.550 1.00 94.56 153 ASP A CA 1
ATOM 1182 C C . ASP A 1 153 ? -4.924 6.667 12.860 1.00 94.56 153 ASP A C 1
ATOM 1184 O O . ASP A 1 153 ? -5.476 7.566 12.215 1.00 94.56 153 ASP A O 1
ATOM 1188 N N . THR A 1 154 ? -5.584 5.969 13.784 1.00 91.19 154 THR A N 1
ATOM 1189 C CA . THR A 1 154 ? -7.025 6.154 14.043 1.00 91.19 154 THR A CA 1
ATOM 1190 C C . THR A 1 154 ? -7.354 7.472 14.744 1.00 91.19 154 THR A C 1
ATOM 1192 O O . THR A 1 154 ? -8.520 7.850 14.803 1.00 91.19 154 THR A O 1
ATOM 1195 N N . ASP A 1 155 ? -6.342 8.171 15.257 1.00 91.06 155 ASP A N 1
ATOM 1196 C CA . ASP A 1 155 ? -6.435 9.503 15.857 1.00 91.06 155 ASP A CA 1
ATOM 1197 C C . ASP A 1 155 ? -6.336 10.647 14.825 1.00 91.06 155 ASP A C 1
ATOM 1199 O O . AS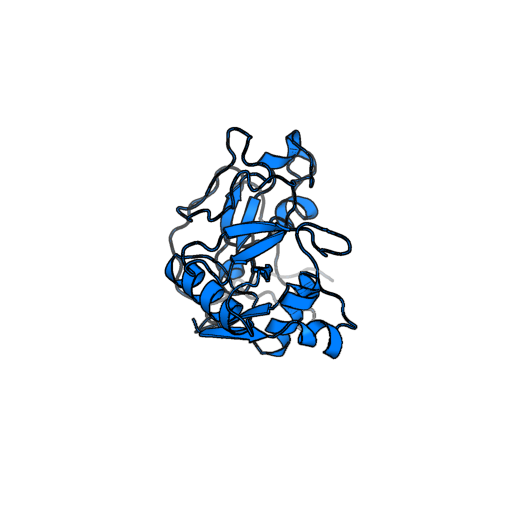P A 1 155 ? -6.621 11.798 15.157 1.00 91.06 155 ASP A O 1
ATOM 1203 N N . LYS A 1 156 ? -5.975 10.350 13.569 1.00 93.31 156 LYS A N 1
ATOM 1204 C CA . LYS A 1 156 ? -5.895 11.317 12.457 1.00 93.31 156 LYS A CA 1
ATOM 1205 C C . LYS A 1 156 ? -7.144 11.277 11.579 1.00 93.31 156 LYS A C 1
ATOM 1207 O O . LYS A 1 156 ? -8.012 10.433 11.768 1.00 93.31 156 LYS A O 1
ATOM 1212 N N . ALA A 1 157 ? -7.278 12.169 10.597 1.00 94.31 157 ALA A N 1
ATOM 1213 C CA . ALA A 1 157 ? -8.362 12.069 9.616 1.00 94.31 157 ALA A CA 1
ATOM 1214 C C . ALA A 1 157 ? -8.043 11.011 8.542 1.00 94.31 157 ALA A C 1
ATOM 1216 O O . ALA A 1 157 ? -6.885 10.753 8.235 1.00 94.31 157 ALA A O 1
ATOM 1217 N N . GLU A 1 158 ? -9.066 10.410 7.934 1.00 95.38 158 GLU A N 1
ATOM 1218 C CA . GLU A 1 158 ? -8.929 9.369 6.903 1.00 95.38 158 GLU A CA 1
ATOM 1219 C C . GLU A 1 158 ? -8.156 9.860 5.676 1.00 95.38 158 GLU A C 1
ATOM 1221 O O . GLU A 1 158 ? -7.389 9.115 5.082 1.00 95.38 158 GLU A O 1
ATOM 1226 N N . LYS A 1 159 ? -8.316 11.141 5.331 1.00 96.19 159 LYS A N 1
ATOM 1227 C CA . LYS A 1 159 ? -7.585 11.797 4.238 1.00 96.19 159 LYS A CA 1
ATOM 1228 C C . LYS A 1 159 ? -6.069 11.909 4.474 1.00 96.19 159 LYS A C 1
ATOM 1230 O O . LYS A 1 159 ? -5.353 12.239 3.533 1.00 96.19 159 LYS A O 1
ATOM 1235 N N . ASP A 1 160 ? -5.626 11.721 5.719 1.00 96.31 160 ASP A N 1
ATOM 1236 C CA . ASP A 1 160 ? -4.224 11.808 6.139 1.00 96.31 160 ASP A CA 1
ATOM 1237 C C . ASP A 1 160 ? -3.578 10.411 6.226 1.00 96.31 160 ASP A C 1
ATOM 1239 O O . ASP A 1 160 ? -2.462 10.269 6.731 1.00 96.31 160 ASP A O 1
ATOM 1243 N N . ALA A 1 161 ? -4.282 9.371 5.760 1.00 97.31 161 ALA A N 1
ATOM 1244 C CA . ALA A 1 161 ? -3.713 8.051 5.556 1.00 97.31 161 ALA A CA 1
ATOM 1245 C C . ALA A 1 161 ? -2.539 8.117 4.572 1.00 97.31 161 ALA A C 1
ATOM 1247 O O . ALA A 1 161 ? -2.485 8.958 3.674 1.00 97.31 161 ALA A O 1
ATOM 1248 N N . THR A 1 162 ? -1.575 7.219 4.743 1.00 97.88 162 THR A N 1
ATOM 1249 C CA . THR A 1 162 ? -0.347 7.235 3.943 1.00 97.88 162 THR A CA 1
ATOM 1250 C C . THR A 1 162 ? -0.034 5.866 3.380 1.00 97.88 162 THR A C 1
ATOM 1252 O O . THR A 1 162 ? -0.283 4.855 4.035 1.00 97.88 162 THR A O 1
ATOM 1255 N N . TRP A 1 163 ? 0.589 5.827 2.211 1.00 97.62 163 TRP A N 1
ATOM 1256 C CA . TRP A 1 163 ? 1.197 4.625 1.668 1.00 97.62 163 TRP A CA 1
ATOM 1257 C C . TRP A 1 163 ? 2.530 4.318 2.340 1.00 97.62 163 TRP A C 1
ATOM 1259 O O . TRP A 1 163 ? 3.287 5.216 2.724 1.00 97.62 163 TRP A O 1
ATOM 1269 N N . TYR A 1 164 ? 2.813 3.028 2.424 1.00 96.00 164 TYR A N 1
ATOM 1270 C CA . TYR A 1 164 ? 4.046 2.441 2.906 1.00 96.00 164 TYR A CA 1
ATOM 1271 C C . TYR A 1 164 ? 4.493 1.354 1.927 1.00 96.00 164 TYR A C 1
ATOM 1273 O O . TYR A 1 164 ? 3.662 0.588 1.433 1.00 96.00 164 TYR A O 1
ATOM 1281 N N . ASP A 1 165 ? 5.787 1.306 1.610 1.00 93.25 165 ASP A N 1
ATOM 1282 C CA . ASP A 1 165 ? 6.357 0.282 0.738 1.00 93.25 165 ASP A CA 1
ATOM 1283 C C . ASP A 1 165 ? 6.669 -0.952 1.586 1.00 93.25 165 ASP A C 1
ATOM 1285 O O . ASP A 1 165 ? 7.720 -1.082 2.207 1.00 93.25 165 ASP A O 1
ATOM 1289 N N . GLY A 1 166 ? 5.683 -1.841 1.666 1.00 92.56 166 GLY A N 1
ATOM 1290 C CA . GLY A 1 166 ? 5.700 -3.012 2.528 1.00 92.56 166 GLY A CA 1
ATOM 1291 C C . GLY A 1 166 ? 6.353 -4.228 1.884 1.00 92.56 166 GLY A C 1
ATOM 1292 O O . GLY A 1 166 ? 6.337 -4.418 0.667 1.00 92.56 166 GLY A O 1
ATOM 1293 N N . GLN A 1 167 ? 6.877 -5.108 2.731 1.00 92.38 167 GLN A N 1
ATOM 1294 C CA . GLN A 1 167 ? 7.310 -6.441 2.322 1.00 92.38 167 GLN A CA 1
ATOM 1295 C C . GLN A 1 167 ? 6.111 -7.297 1.888 1.00 92.38 167 GLN A C 1
ATOM 1297 O O . GLN A 1 167 ? 4.978 -7.069 2.315 1.00 92.38 167 GLN A O 1
ATOM 1302 N N . TYR A 1 168 ? 6.367 -8.345 1.098 1.00 93.06 168 TYR A N 1
ATOM 1303 C CA . TYR A 1 168 ? 5.349 -9.342 0.724 1.00 93.06 168 TYR A CA 1
ATOM 1304 C C . TYR A 1 168 ? 4.644 -9.954 1.944 1.00 93.06 168 TYR A C 1
ATOM 1306 O O . TYR A 1 168 ? 3.439 -10.206 1.933 1.00 93.06 168 TYR A O 1
ATOM 1314 N N . ARG A 1 169 ? 5.437 -10.207 2.986 1.00 94.12 169 ARG A N 1
ATOM 1315 C CA . ARG A 1 169 ? 5.019 -10.718 4.282 1.00 94.12 169 ARG A CA 1
ATOM 1316 C C . ARG A 1 169 ? 5.728 -9.876 5.339 1.00 94.12 169 ARG A C 1
ATOM 1318 O O . ARG A 1 169 ? 6.956 -9.861 5.313 1.00 94.12 169 ARG A O 1
ATOM 1325 N N . PRO A 1 170 ? 5.028 -9.241 6.286 1.00 90.44 170 PRO A N 1
ATOM 1326 C CA . PRO A 1 170 ? 5.651 -8.357 7.263 1.00 90.44 170 PRO A CA 1
ATOM 1327 C C . PRO A 1 170 ? 6.194 -9.135 8.479 1.00 90.44 170 PRO A C 1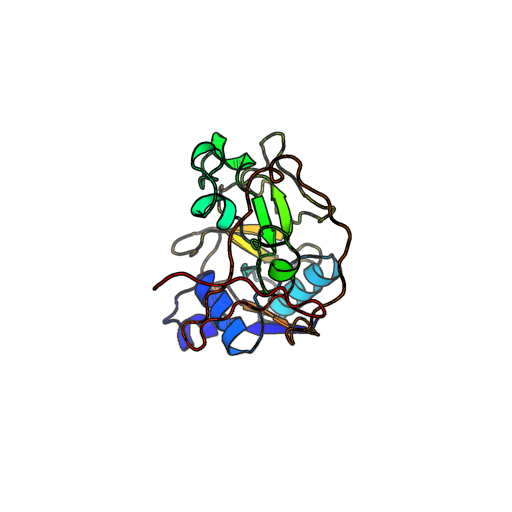
ATOM 1329 O O . PRO A 1 170 ? 6.204 -8.674 9.621 1.00 90.44 170 PRO A O 1
ATOM 1332 N N . PHE A 1 171 ? 6.607 -10.384 8.259 1.00 83.81 171 PHE A N 1
ATOM 1333 C CA . PHE A 1 171 ? 6.999 -11.290 9.328 1.00 83.81 171 PHE A CA 1
ATOM 1334 C C . PHE A 1 171 ? 8.282 -10.799 9.992 1.00 83.81 171 PHE A C 1
ATOM 1336 O O . PHE A 1 171 ? 9.329 -10.730 9.353 1.00 83.81 171 PHE A O 1
ATOM 1343 N N . ARG A 1 172 ? 8.198 -10.515 11.298 1.00 77.44 172 ARG A N 1
ATOM 1344 C CA . ARG A 1 172 ? 9.278 -9.905 12.098 1.00 77.44 172 ARG A CA 1
ATOM 1345 C C . ARG A 1 172 ? 9.685 -8.500 11.639 1.00 77.44 172 ARG A C 1
ATOM 1347 O O . ARG A 1 172 ? 10.734 -8.031 12.069 1.00 77.44 172 ARG A O 1
ATOM 1354 N N . ASP A 1 173 ? 8.869 -7.825 10.833 1.00 84.50 173 ASP A N 1
ATOM 1355 C CA . ASP A 1 173 ? 9.062 -6.409 10.540 1.00 84.50 173 ASP A CA 1
ATOM 1356 C C . ASP A 1 173 ? 8.526 -5.570 11.721 1.00 84.50 173 ASP A C 1
ATOM 1358 O O . ASP A 1 173 ? 7.315 -5.566 11.980 1.00 84.50 173 ASP A O 1
ATOM 1362 N N . PRO A 1 174 ? 9.398 -4.879 12.483 1.00 85.00 174 PRO A N 1
ATOM 1363 C CA . PRO A 1 174 ? 8.959 -4.054 13.602 1.00 85.00 174 PRO A CA 1
ATOM 1364 C C . PRO A 1 174 ? 8.158 -2.821 13.153 1.00 85.00 174 PRO A C 1
ATOM 1366 O O . PRO A 1 174 ? 7.371 -2.297 13.943 1.00 85.00 174 PRO A O 1
ATOM 1369 N N . GLU A 1 175 ? 8.319 -2.360 11.909 1.00 86.56 175 GLU A N 1
ATOM 1370 C CA . GLU A 1 175 ? 7.607 -1.198 11.369 1.00 86.56 175 GLU A CA 1
ATOM 1371 C C . GLU A 1 175 ? 6.198 -1.544 10.886 1.00 86.56 175 GLU A C 1
ATOM 1373 O O . GLU A 1 175 ? 5.302 -0.688 10.896 1.00 86.56 175 GLU A O 1
ATOM 1378 N N . THR A 1 176 ? 5.967 -2.807 10.520 1.00 90.06 176 THR A N 1
ATOM 1379 C CA . THR A 1 176 ? 4.666 -3.304 10.062 1.00 90.06 176 THR A CA 1
ATOM 1380 C C . THR A 1 176 ? 4.188 -4.546 10.835 1.00 90.06 176 THR A C 1
ATOM 1382 O O . THR A 1 176 ? 3.948 -5.591 10.250 1.00 90.06 176 THR A O 1
ATOM 1385 N N . PRO A 1 177 ? 3.938 -4.480 12.159 1.00 92.75 177 PRO A N 1
ATOM 1386 C CA . PRO A 1 177 ? 3.585 -5.680 12.922 1.00 92.75 177 PRO A CA 1
ATOM 1387 C C . PRO A 1 177 ? 2.319 -6.381 12.393 1.00 92.75 177 PRO A C 1
ATOM 1389 O O . PRO A 1 177 ? 1.278 -5.736 12.244 1.00 92.75 177 PRO A O 1
ATOM 1392 N N . GLU A 1 178 ? 2.377 -7.706 12.201 1.00 93.31 178 GLU A N 1
ATOM 1393 C CA . GLU A 1 178 ? 1.303 -8.533 11.604 1.00 93.31 178 GLU A CA 1
ATOM 1394 C C . GLU A 1 178 ? -0.077 -8.300 12.250 1.00 93.31 178 GLU A C 1
ATOM 1396 O O . GLU A 1 178 ? -1.089 -8.221 11.558 1.00 93.31 178 GLU A O 1
ATOM 1401 N N . LYS A 1 179 ? -0.127 -8.091 13.572 1.00 92.19 179 LYS A N 1
ATOM 1402 C CA . LYS A 1 179 ? -1.371 -7.828 14.325 1.00 92.19 179 LYS A CA 1
ATOM 1403 C C . LYS A 1 179 ? -2.106 -6.540 13.934 1.00 92.19 179 LYS A C 1
ATOM 1405 O O . LYS A 1 179 ? -3.253 -6.357 14.318 1.00 92.19 179 LYS A O 1
ATOM 1410 N N . THR A 1 180 ? -1.434 -5.627 13.234 1.00 94.44 180 THR A N 1
ATOM 1411 C CA . THR A 1 180 ? -2.013 -4.345 12.800 1.00 94.44 180 THR A CA 1
ATOM 1412 C C . THR A 1 180 ? -2.693 -4.431 11.439 1.00 94.44 180 THR A C 1
ATOM 1414 O O . THR A 1 180 ? -3.269 -3.446 10.982 1.00 94.44 180 THR A O 1
ATOM 1417 N N . PHE A 1 181 ? -2.627 -5.588 10.777 1.00 96.75 181 PHE A N 1
ATOM 1418 C CA . PHE A 1 181 ? -3.214 -5.765 9.458 1.00 96.75 181 PHE A CA 1
ATOM 1419 C C . PHE A 1 181 ? -4.689 -6.146 9.539 1.00 96.75 181 PHE A C 1
ATOM 1421 O O . PHE A 1 181 ? -5.059 -7.118 10.197 1.00 96.75 181 PHE A O 1
ATOM 1428 N N . GLY A 1 182 ? -5.511 -5.404 8.810 1.00 97.31 182 GLY A N 1
ATOM 1429 C CA . GLY A 1 182 ? -6.795 -5.862 8.301 1.00 97.31 182 GLY A CA 1
ATOM 1430 C C . GLY A 1 182 ? -6.718 -6.066 6.792 1.00 97.31 182 GLY A C 1
ATOM 1431 O O . GLY A 1 182 ? -5.669 -5.870 6.176 1.00 97.31 182 GLY A O 1
ATOM 1432 N N . VAL A 1 183 ? -7.848 -6.427 6.198 1.00 98.00 183 VAL A N 1
ATOM 1433 C CA . VAL A 1 183 ? -8.003 -6.474 4.742 1.00 98.00 183 VAL A CA 1
ATOM 1434 C C . VAL A 1 183 ? -9.107 -5.508 4.359 1.00 98.00 183 VAL A C 1
ATOM 1436 O O . VAL A 1 183 ? -10.184 -5.565 4.947 1.00 98.00 183 VAL A O 1
ATOM 1439 N N . VAL A 1 184 ? -8.859 -4.646 3.376 1.00 98.12 184 VAL A N 1
ATOM 1440 C CA . VAL A 1 184 ? -9.905 -3.850 2.729 1.00 98.12 184 VAL A CA 1
ATOM 1441 C C . VAL A 1 184 ? -10.041 -4.285 1.280 1.00 98.12 184 VAL A C 1
ATOM 1443 O O . VAL A 1 184 ? -9.077 -4.281 0.515 1.00 98.12 184 VAL A O 1
ATOM 1446 N N . CYS A 1 185 ? -11.264 -4.647 0.923 1.00 97.25 185 CYS A N 1
ATOM 1447 C CA . CYS A 1 185 ? -11.625 -5.117 -0.398 1.00 97.25 185 CYS A CA 1
ATOM 1448 C C . CYS A 1 185 ? -12.490 -4.087 -1.111 1.00 97.25 185 CYS A C 1
ATOM 1450 O O . CYS A 1 185 ? -13.227 -3.330 -0.474 1.00 97.25 185 CYS A O 1
ATOM 1452 N N . GLU A 1 186 ? -12.447 -4.105 -2.435 1.00 95.12 186 GLU A N 1
ATOM 1453 C CA . GLU A 1 186 ? -13.340 -3.343 -3.290 1.00 95.12 186 GLU A CA 1
ATOM 1454 C C . GLU A 1 186 ? -14.114 -4.256 -4.242 1.00 95.12 186 GLU A C 1
ATOM 1456 O O . GLU A 1 186 ? -13.584 -5.201 -4.828 1.00 95.12 186 GLU A O 1
ATOM 1461 N N . THR A 1 187 ? -15.387 -3.933 -4.432 1.00 91.56 187 THR A N 1
ATOM 1462 C CA . THR A 1 187 ? -16.207 -4.457 -5.517 1.00 91.56 187 THR A CA 1
ATOM 1463 C C . THR A 1 187 ? -16.277 -3.404 -6.617 1.00 91.56 187 THR A C 1
ATOM 1465 O O . THR A 1 187 ? -16.801 -2.293 -6.424 1.00 91.56 187 THR A O 1
ATOM 1468 N N . GLN A 1 188 ? -15.768 -3.763 -7.791 1.00 82.44 188 GLN A N 1
ATOM 1469 C CA . GLN A 1 188 ? -15.851 -2.947 -8.996 1.00 82.44 188 GLN A CA 1
ATOM 1470 C C . GLN A 1 188 ? -17.198 -3.235 -9.690 1.00 82.44 188 GLN A C 1
ATOM 1472 O O . GLN A 1 188 ? -17.445 -4.338 -10.175 1.00 82.44 188 GLN A O 1
ATOM 1477 N N . GLU A 1 189 ? -18.121 -2.264 -9.676 1.00 64.81 189 GLU A N 1
ATOM 1478 C CA . GLU A 1 189 ? -19.429 -2.404 -10.336 1.00 64.81 189 GLU A CA 1
ATOM 1479 C C . GLU A 1 189 ? -19.231 -2.519 -11.852 1.00 64.81 189 GLU A C 1
ATOM 1481 O O . GLU A 1 189 ? -18.581 -1.669 -12.456 1.00 64.81 189 GLU A O 1
ATOM 1486 N N . GLY A 1 190 ? -19.781 -3.577 -12.455 1.00 50.97 190 GLY A N 1
ATOM 1487 C CA . GLY A 1 190 ? -19.586 -3.880 -13.874 1.00 50.97 190 GLY A CA 1
ATOM 1488 C C . GLY A 1 190 ? -18.497 -4.911 -14.176 1.00 50.97 190 GLY A C 1
ATOM 1489 O O . GLY A 1 190 ? -18.263 -5.168 -15.350 1.00 50.97 190 GLY A O 1
ATOM 1490 N N . TYR A 1 191 ? -17.892 -5.569 -13.174 1.00 44.69 191 TYR A N 1
ATOM 1491 C CA . TYR A 1 191 ? -17.099 -6.790 -13.397 1.00 44.69 191 TYR A CA 1
ATOM 1492 C C . TYR A 1 191 ? -18.013 -8.007 -13.652 1.00 44.69 191 TYR A C 1
ATOM 1494 O O . TYR A 1 191 ? -18.048 -8.995 -12.927 1.00 44.69 191 TYR A O 1
ATOM 1502 N N . VAL A 1 192 ? -18.824 -7.880 -14.697 1.00 36.34 192 VAL A N 1
ATOM 1503 C CA . VAL A 1 192 ? -19.170 -8.966 -15.606 1.00 36.34 192 VAL A CA 1
ATOM 1504 C C . VAL A 1 192 ? -18.312 -8.659 -16.823 1.00 36.34 192 VAL A C 1
ATOM 1506 O O . VAL A 1 1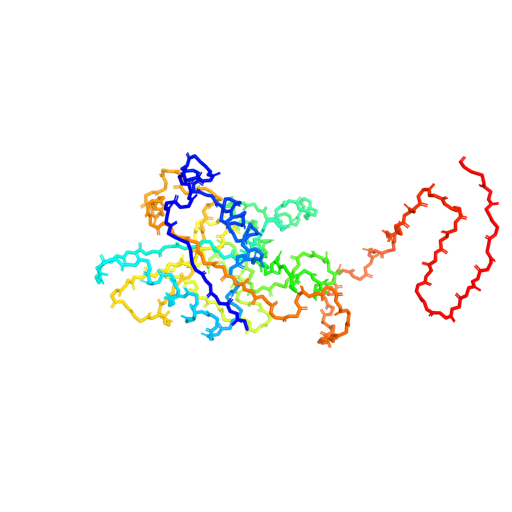92 ? -18.422 -7.548 -17.333 1.00 36.34 192 VAL A O 1
ATOM 1509 N N . VAL A 1 193 ? -17.449 -9.581 -17.258 1.00 37.47 193 VAL A N 1
ATOM 1510 C CA . VAL A 1 193 ? -16.624 -9.423 -18.469 1.00 37.47 193 VAL A CA 1
ATOM 1511 C C . VAL A 1 193 ? -17.509 -8.916 -19.612 1.00 37.47 193 VAL A C 1
ATOM 1513 O O . VAL A 1 193 ? -18.264 -9.680 -20.208 1.00 37.47 193 VAL A O 1
ATOM 1516 N N . SER A 1 194 ? -17.474 -7.614 -19.881 1.00 29.72 194 SER A N 1
ATOM 1517 C CA . SER A 1 194 ? -18.277 -7.002 -20.928 1.00 29.72 194 SER A CA 1
ATOM 1518 C C . SER A 1 194 ? -17.523 -5.803 -21.472 1.00 29.72 194 SER A C 1
ATOM 1520 O O . SER A 1 194 ? -17.364 -4.759 -20.844 1.00 29.72 194 SER A O 1
ATOM 1522 N N . THR A 1 195 ? -16.976 -6.050 -22.656 1.00 40.09 195 THR A N 1
ATOM 1523 C CA . THR A 1 195 ? -16.217 -5.147 -23.511 1.00 40.09 195 THR A CA 1
ATOM 1524 C C . THR A 1 195 ? -16.933 -3.823 -23.741 1.00 40.09 195 THR A C 1
ATOM 1526 O O . THR A 1 195 ? -18.153 -3.806 -23.854 1.00 40.09 195 THR A O 1
ATOM 1529 N N . THR A 1 196 ? -16.134 -2.781 -23.986 1.00 41.44 196 THR A N 1
ATOM 1530 C CA . THR A 1 196 ? -16.467 -1.409 -24.419 1.00 41.44 196 THR A CA 1
ATOM 1531 C C . THR A 1 196 ? -16.622 -0.386 -23.297 1.00 41.44 196 THR A C 1
ATOM 1533 O O . THR A 1 196 ? -17.690 -0.200 -22.735 1.00 41.44 196 THR A O 1
ATOM 1536 N N . THR A 1 197 ? -15.526 0.321 -22.992 1.00 33.84 197 THR A N 1
ATOM 1537 C CA . THR A 1 197 ? -15.368 1.776 -23.220 1.00 33.84 197 THR A CA 1
ATOM 1538 C C . THR A 1 197 ? -13.901 2.143 -22.926 1.00 33.84 197 THR A C 1
ATOM 1540 O O . THR A 1 197 ? -13.479 2.153 -21.772 1.00 33.84 197 THR A O 1
ATOM 1543 N N . LEU A 1 198 ? -13.107 2.384 -23.975 1.00 37.75 198 LEU A N 1
ATOM 1544 C CA . LEU A 1 198 ? -11.682 2.746 -23.899 1.00 37.75 198 LEU A CA 1
ATOM 1545 C C . LEU A 1 198 ? -11.504 4.250 -23.587 1.00 37.75 198 LEU A C 1
ATOM 1547 O O . LEU A 1 198 ? -12.136 5.066 -24.260 1.00 37.75 198 LEU A O 1
ATOM 1551 N N . PRO A 1 199 ? -10.623 4.648 -22.651 1.00 33.22 199 PRO A N 1
ATOM 1552 C CA . PRO A 1 199 ? -9.961 5.957 -22.650 1.00 33.22 199 PRO A CA 1
ATOM 1553 C C . PRO A 1 199 ? -8.694 5.936 -23.541 1.00 33.22 199 PRO A C 1
ATOM 1555 O O . PRO A 1 199 ? -8.252 4.855 -23.930 1.00 33.22 199 PRO A O 1
ATOM 1558 N N . PRO A 1 200 ? -8.123 7.100 -23.916 1.00 40.03 200 PRO A N 1
ATOM 1559 C CA . PRO A 1 200 ? -7.212 7.215 -25.055 1.00 40.03 200 PRO A CA 1
ATOM 1560 C C . PRO A 1 200 ? -5.867 6.512 -24.836 1.00 40.03 200 PRO A C 1
ATOM 1562 O O . PRO A 1 200 ? -5.244 6.661 -23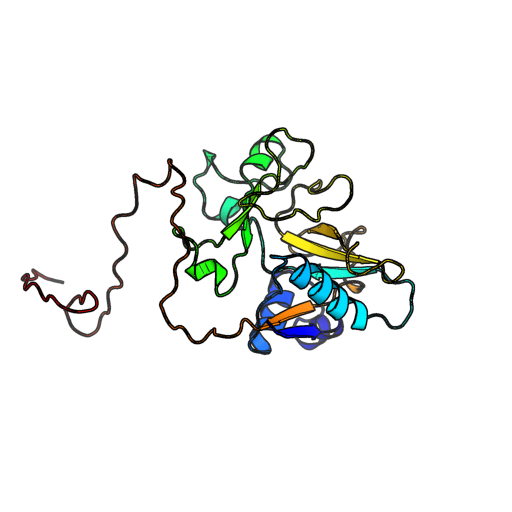.786 1.00 40.03 200 PRO A O 1
ATOM 1565 N N . ASN A 1 201 ? -5.415 5.809 -25.881 1.00 41.38 201 ASN A N 1
ATOM 1566 C CA . ASN A 1 201 ? -4.056 5.289 -26.020 1.00 41.38 201 ASN A CA 1
ATOM 1567 C C . ASN A 1 201 ? -3.048 6.421 -25.811 1.00 41.38 201 ASN A C 1
ATOM 1569 O O . ASN A 1 201 ? -2.997 7.363 -26.604 1.00 41.38 201 ASN A O 1
ATOM 1573 N N . VAL A 1 202 ? -2.214 6.295 -24.786 1.00 41.84 202 VAL A N 1
ATOM 1574 C CA . VAL A 1 202 ? -0.926 6.981 -24.750 1.00 41.84 202 VAL A CA 1
ATOM 1575 C C . VAL A 1 202 ? 0.124 5.892 -24.875 1.00 41.84 202 VAL A C 1
ATOM 1577 O O . VAL A 1 202 ? 0.422 5.182 -23.918 1.00 41.84 202 VAL A O 1
ATOM 1580 N N . GLU A 1 203 ? 0.610 5.726 -26.102 1.00 39.50 203 GLU A N 1
ATOM 1581 C CA . GLU A 1 203 ? 1.727 4.847 -26.424 1.00 39.50 203 GLU A CA 1
ATOM 1582 C C . GLU A 1 203 ? 2.962 5.287 -25.636 1.00 39.50 203 GLU A C 1
ATOM 1584 O O . GLU A 1 203 ? 3.427 6.425 -25.741 1.00 39.50 203 GLU A O 1
ATOM 1589 N N . VAL A 1 204 ? 3.512 4.365 -24.853 1.00 38.19 204 VAL A N 1
ATOM 1590 C CA . VAL A 1 204 ? 4.878 4.483 -24.357 1.00 38.19 204 VAL A CA 1
ATOM 1591 C C . VAL A 1 204 ? 5.786 4.075 -25.519 1.00 38.19 204 VAL A C 1
ATOM 1593 O O . VAL A 1 204 ? 5.756 2.932 -25.971 1.00 38.19 204 VAL A O 1
ATOM 1596 N N . SER A 1 205 ? 6.560 5.027 -26.038 1.00 38.56 205 SER A N 1
ATOM 1597 C CA . SER A 1 205 ? 7.216 4.965 -27.355 1.00 38.56 205 SER A CA 1
ATOM 1598 C C . SER A 1 205 ? 8.261 3.860 -27.557 1.00 38.56 205 SER A C 1
ATOM 1600 O O . SER A 1 205 ? 8.752 3.707 -28.670 1.00 38.56 205 SER A O 1
ATOM 1602 N N . TRP A 1 206 ? 8.614 3.084 -26.532 1.00 45.62 206 TRP A N 1
ATOM 1603 C CA . TRP A 1 206 ? 9.568 1.976 -26.657 1.00 45.62 206 TRP A CA 1
ATOM 1604 C C . TRP A 1 206 ? 8.910 0.589 -26.736 1.00 45.62 206 TRP A C 1
ATOM 1606 O O . TRP A 1 206 ? 9.618 -0.402 -26.868 1.00 45.62 206 TRP A O 1
ATOM 1616 N N . VAL A 1 207 ? 7.574 0.500 -26.704 1.00 39.34 207 VAL A N 1
ATOM 1617 C CA . VAL A 1 207 ? 6.830 -0.779 -26.778 1.00 39.34 207 VAL A CA 1
ATOM 1618 C C . VAL A 1 207 ? 6.330 -1.083 -28.204 1.00 39.34 207 VAL A C 1
ATOM 1620 O O . VAL A 1 207 ? 5.724 -2.118 -28.453 1.00 39.34 207 VAL A O 1
ATOM 1623 N N . ALA A 1 208 ? 6.593 -0.206 -29.176 1.00 36.38 208 ALA A N 1
ATOM 1624 C CA . ALA A 1 208 ? 5.999 -0.306 -30.511 1.00 36.38 208 ALA A CA 1
ATOM 1625 C C . ALA A 1 208 ? 6.636 -1.350 -31.451 1.00 36.38 208 ALA A C 1
ATOM 1627 O O . ALA A 1 208 ? 6.173 -1.463 -32.584 1.00 36.38 208 ALA A O 1
ATOM 1628 N N . GLU A 1 209 ? 7.655 -2.112 -31.035 1.00 34.66 209 GLU A N 1
ATOM 1629 C CA . GLU A 1 209 ? 8.375 -2.981 -31.984 1.00 34.66 209 GLU A CA 1
ATOM 1630 C C . GLU A 1 209 ? 8.239 -4.492 -31.804 1.00 34.66 209 GLU A C 1
ATOM 1632 O O . GLU A 1 209 ? 8.552 -5.217 -32.741 1.00 34.66 209 GLU A O 1
ATOM 1637 N N . GLU A 1 210 ? 7.661 -5.010 -30.722 1.00 35.28 210 GLU A N 1
ATOM 1638 C CA . GLU A 1 210 ? 7.467 -6.461 -30.612 1.00 35.28 210 GLU A CA 1
ATOM 1639 C C . GLU A 1 210 ? 6.188 -6.800 -29.853 1.00 35.28 210 GLU A C 1
ATOM 1641 O O . GLU A 1 210 ? 6.164 -6.731 -28.633 1.00 35.28 210 GLU A O 1
ATOM 1646 N N . LEU A 1 211 ? 5.125 -7.162 -30.584 1.00 30.33 211 LEU A N 1
ATOM 1647 C CA . LEU A 1 211 ? 4.098 -8.139 -30.178 1.00 30.33 211 LEU A CA 1
ATOM 1648 C C . LEU A 1 211 ? 3.139 -8.404 -31.354 1.00 30.33 211 LEU A C 1
ATOM 1650 O O . LEU A 1 211 ? 1.934 -8.156 -31.323 1.00 30.33 211 LEU A O 1
ATOM 1654 N N . ALA A 1 212 ? 3.700 -8.955 -32.429 1.00 32.31 212 ALA A N 1
ATOM 1655 C CA . ALA A 1 212 ? 2.968 -9.944 -33.204 1.00 32.31 212 ALA A CA 1
ATOM 1656 C C . ALA A 1 212 ? 3.124 -11.288 -32.476 1.00 32.31 212 ALA A C 1
ATOM 1658 O O . ALA A 1 212 ? 4.241 -11.640 -32.117 1.00 32.31 212 ALA A O 1
ATOM 1659 N N . PHE A 1 213 ? 2.019 -12.028 -32.342 1.00 29.53 213 PHE A N 1
ATOM 1660 C CA . PHE A 1 213 ? 1.863 -13.365 -31.742 1.00 29.53 213 PHE A CA 1
ATOM 1661 C C . PHE A 1 213 ? 1.468 -13.428 -30.262 1.00 29.53 213 PHE A C 1
ATOM 1663 O O . PHE A 1 213 ? 2.306 -13.495 -29.378 1.00 29.53 213 PHE A O 1
ATOM 1670 N N . CYS A 1 214 ? 0.159 -13.584 -30.040 1.00 24.14 214 CYS A N 1
ATOM 1671 C CA . CYS A 1 214 ? -0.390 -14.729 -29.308 1.00 24.14 214 CYS A CA 1
ATOM 1672 C C . CYS A 1 214 ? -1.839 -14.955 -29.777 1.00 24.14 214 CYS A C 1
ATOM 1674 O O . CYS A 1 214 ? -2.732 -14.152 -29.521 1.00 24.14 214 CYS A O 1
ATOM 1676 N N . LEU A 1 215 ? -2.041 -16.020 -30.556 1.00 29.83 215 LEU A N 1
ATOM 1677 C CA . LEU A 1 215 ? -3.345 -16.575 -30.922 1.00 29.83 215 LEU A CA 1
ATOM 1678 C C . LEU A 1 215 ? -3.642 -17.718 -29.946 1.00 29.83 215 LEU A C 1
ATOM 1680 O O . LEU A 1 215 ? -2.835 -18.639 -29.835 1.00 29.83 215 LEU A O 1
ATOM 1684 N N . ASP A 1 216 ? -4.806 -17.682 -29.298 1.00 28.70 216 ASP A N 1
ATOM 1685 C CA . ASP A 1 216 ? -5.361 -18.833 -28.585 1.00 28.70 216 ASP A CA 1
ATOM 1686 C C . ASP A 1 216 ? -5.667 -19.967 -29.577 1.00 28.70 216 ASP A C 1
ATOM 1688 O O . ASP A 1 216 ? -6.526 -19.844 -30.456 1.00 28.70 216 ASP A O 1
ATOM 1692 N N . CYS A 1 217 ? -4.963 -21.089 -29.429 1.00 27.22 217 CYS A N 1
ATOM 1693 C CA . CYS A 1 217 ? -5.212 -22.335 -30.150 1.00 27.22 217 CYS A CA 1
ATOM 1694 C C . CYS A 1 217 ? -6.208 -23.190 -29.353 1.00 27.22 217 CYS A C 1
ATOM 1696 O O . CYS A 1 217 ? -5.889 -23.662 -28.264 1.00 27.22 217 CYS A O 1
ATOM 1698 N N . ASN A 1 218 ? -7.405 -23.432 -29.897 1.00 32.62 218 ASN A N 1
ATOM 1699 C CA . ASN A 1 218 ? -8.379 -24.351 -29.304 1.00 32.62 218 ASN A CA 1
ATOM 1700 C C . ASN A 1 218 ? -8.296 -25.721 -30.006 1.00 32.62 218 ASN A C 1
ATOM 1702 O O . ASN A 1 218 ? -8.574 -25.838 -31.200 1.00 32.62 218 ASN A O 1
ATOM 1706 N N . ILE A 1 219 ? -7.901 -26.759 -29.264 1.00 34.41 219 ILE A N 1
ATOM 1707 C CA . ILE A 1 219 ? -7.480 -28.089 -29.763 1.00 34.41 219 ILE A CA 1
ATOM 1708 C C . ILE A 1 219 ? -8.655 -28.944 -30.314 1.00 34.41 219 ILE A C 1
ATOM 1710 O O . ILE A 1 219 ? -8.466 -30.069 -30.763 1.00 34.41 219 ILE A O 1
ATOM 1714 N N . GLY A 1 220 ? -9.886 -28.425 -30.359 1.00 37.09 220 GLY A N 1
ATOM 1715 C CA . GLY A 1 220 ? -11.079 -29.225 -30.673 1.00 37.09 220 GLY A CA 1
ATOM 1716 C C . GLY A 1 220 ? -11.608 -29.232 -32.115 1.00 37.09 220 GLY A C 1
ATOM 1717 O O . GLY A 1 220 ? -12.430 -30.093 -32.414 1.00 37.09 220 GLY A O 1
ATOM 1718 N N . ALA A 1 221 ? -11.229 -28.303 -33.007 1.00 38.81 221 ALA A N 1
ATOM 1719 C CA . ALA A 1 221 ? -11.987 -28.140 -34.267 1.00 38.81 221 ALA A CA 1
ATOM 1720 C C . ALA A 1 221 ? -11.222 -27.686 -35.526 1.00 38.81 221 ALA A C 1
ATOM 1722 O O . ALA A 1 221 ? -11.856 -27.498 -36.557 1.00 38.81 221 ALA A O 1
ATOM 1723 N N . GLY A 1 222 ? -9.896 -27.517 -35.506 1.00 31.80 222 GLY A N 1
ATOM 1724 C CA . GLY A 1 222 ? -9.131 -27.253 -36.739 1.00 31.80 222 GLY A CA 1
ATOM 1725 C C . GLY A 1 222 ? -9.432 -25.931 -37.474 1.00 31.80 222 GLY A C 1
ATOM 1726 O O . GLY A 1 222 ? -9.122 -25.828 -38.658 1.00 31.80 222 GLY A O 1
ATOM 1727 N N . TYR A 1 223 ? -9.990 -24.915 -36.801 1.00 35.59 223 TYR A N 1
ATOM 1728 C CA . TYR A 1 223 ? -10.208 -23.573 -37.366 1.00 35.59 223 TYR A CA 1
ATOM 1729 C C . TYR A 1 223 ? -9.840 -22.462 -36.366 1.00 35.59 223 TYR A C 1
ATOM 1731 O O . TYR A 1 223 ? -10.179 -22.553 -35.187 1.00 35.59 223 TYR A O 1
ATOM 1739 N N . CYS A 1 224 ? -9.204 -21.387 -36.853 1.00 31.83 224 CYS A N 1
ATOM 1740 C CA . CYS A 1 224 ? -9.002 -20.125 -36.126 1.00 31.83 224 CYS A CA 1
ATOM 1741 C C . CYS A 1 224 ? -10.083 -19.106 -36.523 1.00 31.83 224 CYS A C 1
ATOM 1743 O O . CYS A 1 224 ? -10.231 -18.799 -37.706 1.00 31.83 224 CYS A O 1
ATOM 1745 N N . CYS A 1 225 ? -10.795 -18.531 -35.549 1.00 27.95 225 CYS A N 1
ATOM 1746 C CA . CYS A 1 225 ? -11.791 -17.477 -35.778 1.00 27.95 225 CYS A CA 1
ATOM 1747 C C . CYS A 1 225 ? -11.317 -16.123 -35.219 1.00 27.95 225 CYS A C 1
ATOM 1749 O O . CYS A 1 225 ? -11.077 -15.996 -34.021 1.00 27.95 225 CYS A O 1
ATOM 1751 N N . ARG A 1 226 ? -11.267 -15.083 -36.068 1.00 30.66 226 ARG A N 1
ATOM 1752 C CA . ARG A 1 226 ? -11.258 -13.666 -35.644 1.00 30.66 226 ARG A CA 1
ATOM 1753 C C . ARG A 1 226 ? -12.700 -13.218 -35.377 1.00 30.66 226 ARG A C 1
ATOM 1755 O O . ARG A 1 226 ? -13.591 -13.530 -36.164 1.00 30.66 226 ARG A O 1
ATOM 1762 N N . ARG A 1 227 ? -12.945 -12.479 -34.288 1.00 31.05 227 ARG A N 1
ATOM 1763 C CA . ARG A 1 227 ? -14.271 -11.909 -33.984 1.00 31.05 227 ARG A CA 1
ATOM 1764 C C . ARG A 1 227 ? -14.774 -11.006 -35.124 1.00 31.05 227 ARG A C 1
ATOM 1766 O O . ARG A 1 227 ? -14.041 -10.154 -35.607 1.00 31.05 227 ARG A O 1
ATOM 1773 N N . ALA A 1 228 ? -16.054 -11.216 -35.442 1.00 38.31 228 ALA A N 1
ATOM 1774 C CA . ALA A 1 228 ? -17.019 -10.382 -36.161 1.00 38.31 228 ALA A CA 1
ATOM 1775 C C . ALA A 1 228 ? -16.623 -9.823 -37.550 1.00 38.31 228 ALA A C 1
ATOM 1777 O O . ALA A 1 228 ? -16.003 -8.773 -37.676 1.00 38.31 228 ALA A O 1
ATOM 1778 N N . ASN A 1 229 ? -17.170 -10.485 -38.579 1.00 33.72 229 ASN A N 1
ATOM 1779 C CA . ASN A 1 229 ? -17.487 -9.979 -39.924 1.00 33.72 229 ASN A CA 1
ATOM 1780 C C . ASN A 1 229 ? -16.453 -10.023 -41.060 1.00 33.72 229 ASN A C 1
ATOM 1782 O O . ASN A 1 229 ? -16.642 -9.284 -42.010 1.00 33.72 229 ASN A O 1
ATOM 1786 N N . HIS A 1 230 ? -15.479 -10.938 -41.090 1.00 32.88 230 HIS A N 1
ATOM 1787 C CA . HIS A 1 230 ? -14.940 -11.440 -42.375 1.00 32.88 230 HIS A CA 1
ATOM 1788 C C . HIS A 1 230 ? -14.180 -12.767 -42.176 1.00 32.88 230 HIS A C 1
ATOM 1790 O O . HIS A 1 230 ? -13.145 -12.798 -41.514 1.00 32.88 230 HIS A O 1
ATOM 1796 N N . CYS A 1 231 ? -14.674 -13.867 -42.760 1.00 27.86 231 CYS A N 1
ATOM 1797 C CA . CYS A 1 231 ? -13.955 -15.146 -42.824 1.00 27.86 231 CYS A CA 1
ATOM 1798 C C . CYS A 1 231 ? -13.066 -15.182 -44.075 1.00 27.86 231 CYS A C 1
ATOM 1800 O O . CYS A 1 231 ? -13.571 -15.046 -45.188 1.00 27.86 231 CYS A O 1
ATOM 1802 N N . LEU A 1 232 ? -11.762 -15.408 -43.903 1.00 32.50 232 LEU A N 1
ATOM 1803 C CA . LEU A 1 232 ? -10.835 -15.737 -44.990 1.00 32.50 232 LEU A CA 1
ATOM 1804 C C . LEU A 1 232 ? -10.448 -17.215 -44.874 1.00 32.50 232 LEU A C 1
ATOM 1806 O O . LEU A 1 232 ? -9.894 -17.644 -43.866 1.00 32.50 232 LEU A O 1
ATOM 1810 N N . LEU A 1 233 ? -10.784 -17.988 -45.909 1.00 30.83 233 LEU A N 1
ATOM 1811 C CA . LEU A 1 233 ? -10.392 -19.387 -46.080 1.00 30.83 233 LEU A CA 1
ATOM 1812 C C . LEU A 1 233 ? -8.887 -19.457 -46.364 1.00 30.83 233 LEU A C 1
ATOM 1814 O O . LEU A 1 233 ? -8.445 -18.972 -47.404 1.00 30.83 233 LEU A O 1
ATOM 1818 N N . LEU A 1 234 ? -8.112 -20.100 -45.489 1.00 32.19 234 LEU A N 1
ATOM 1819 C CA . LEU A 1 234 ? -6.754 -20.544 -45.812 1.00 32.19 234 LEU A CA 1
ATOM 1820 C C . LEU A 1 234 ? -6.595 -22.036 -45.477 1.00 32.19 234 LEU A C 1
ATOM 1822 O O . LEU A 1 234 ? -7.058 -22.470 -44.420 1.00 32.19 234 LEU A O 1
ATOM 1826 N N . PRO A 1 235 ? -5.985 -22.836 -46.373 1.00 30.72 235 PRO A N 1
ATOM 1827 C CA . PRO A 1 235 ? -5.836 -24.272 -46.194 1.00 30.72 235 PRO A CA 1
ATOM 1828 C C . PRO A 1 235 ? -4.633 -24.596 -45.299 1.00 30.72 235 PRO A C 1
ATOM 1830 O O . PRO A 1 235 ? -3.540 -24.061 -45.481 1.00 30.72 235 PRO A O 1
ATOM 1833 N N . LEU A 1 236 ? -4.830 -25.516 -44.354 1.00 30.92 236 LEU A N 1
ATOM 1834 C CA . LEU A 1 236 ? -3.757 -26.129 -43.567 1.00 30.92 236 LEU A CA 1
ATOM 1835 C C . LEU A 1 236 ? -2.847 -26.995 -44.457 1.00 30.92 236 LEU A C 1
ATOM 1837 O O . LEU A 1 236 ? -3.341 -27.678 -45.360 1.00 30.92 236 LEU A O 1
ATOM 1841 N N . PRO A 1 237 ? -1.571 -27.151 -44.069 1.00 32.25 237 PRO A N 1
ATOM 1842 C CA . PRO A 1 237 ? -1.015 -28.491 -44.047 1.00 32.25 237 PRO A CA 1
ATOM 1843 C C . PRO A 1 237 ? -0.453 -28.846 -42.665 1.00 32.25 237 PRO A C 1
ATOM 1845 O O . PRO A 1 237 ? 0.584 -28.350 -42.254 1.00 32.25 237 PRO A O 1
ATOM 1848 N N . ARG A 1 238 ? -1.156 -29.810 -42.058 1.00 28.73 238 ARG A N 1
ATOM 1849 C CA . ARG A 1 238 ? -0.648 -30.971 -41.306 1.00 28.73 238 ARG A CA 1
ATOM 1850 C C . ARG A 1 238 ? 0.008 -30.718 -39.936 1.00 28.73 238 ARG A C 1
ATOM 1852 O O . ARG A 1 238 ? 1.141 -30.268 -39.850 1.00 28.73 238 ARG A O 1
ATOM 1859 N N . CYS A 1 239 ? -0.802 -31.103 -38.943 1.00 38.97 239 CYS A N 1
ATOM 1860 C CA . CYS A 1 239 ? -0.588 -31.468 -37.538 1.00 38.97 239 CYS A CA 1
ATOM 1861 C C . CYS A 1 239 ? 0.848 -31.631 -37.041 1.00 38.97 239 CYS A C 1
ATOM 1863 O O . CYS A 1 239 ? 1.596 -32.426 -37.655 1.00 38.97 239 CYS A O 1
#

pLDDT: mean 79.81, std 23.9, range [24.14, 98.31]

Organism: NCBI:txid85056

InterPro domains:
  IPR031797 IGP family C-type lectin domain [PF16825] (19-186)

Radius of gyration: 20.49 Å; chains: 1; bounding box: 40×44×67 Å

Sequence (239 aa):
MKYSHYPNSVFWSNFHGVVAYTSSCDSCYNGGSLLASDQTPAAHISIATELRKLSSTRVETFRTYLGGTAKDSRDDMPSEQKCTSGEKEASLKCIYKWNEGAFLDRSSDGYGVPFYIGSLYSLIGAGPMNGYKAYWGPKLPGHGQLFLVLRIDTDKAEKDATWYDGQYRPFRDPETPEKTFGVVCETQEGYVVSTTTLPPNVEVSWVAEELAFCLDCNIGAGYCCRRANHCLLLPLPRC